Protein AF-L8TRU2-F1 (afdb_monomer_lite)

Foldseek 3Di:
DVVVVVVVVVVVVVVVVQVVQLVQLLVLLLLLLVLLLCLQQVVVPVSSVVSLVVSLVSLVVSDPLSNLLSVLLVQLSVLQSVQQLQQDLPPVSVVSNVVSLCCNLVVSQCCVVPPVVVNLQDQPDCVVDDDDPVNVVVVVVVVVCCVVVVCVLCVVVVLCVSHDPDDDPVVVVSVVVVVVVVVVSLLSNLPRRQLSSSVVSYPNVSSLVSSLSSSVSNVSNNSSDDPPSVVRPPDDDPDPPDDDDDDDDPDDPDPPVVCCPSNVPD

pLDDT: mean 73.02, std 19.1, range [25.23, 94.12]

Structure (mmCIF, N/CA/C/O backbone):
data_AF-L8TRU2-F1
#
_entry.id   AF-L8TRU2-F1
#
loop_
_atom_site.group_PDB
_atom_site.id
_atom_site.type_symbol
_atom_site.label_atom_id
_atom_site.label_alt_id
_atom_site.label_comp_id
_atom_site.label_asym_id
_atom_site.label_entity_id
_atom_site.label_seq_id
_atom_site.pdbx_PDB_ins_code
_atom_site.Cartn_x
_atom_site.Cartn_y
_atom_site.Cartn_z
_atom_site.occupancy
_atom_site.B_iso_or_equiv
_atom_site.auth_seq_id
_atom_site.auth_comp_id
_atom_site.auth_asym_id
_atom_site.auth_atom_id
_atom_site.pdbx_PDB_model_num
ATOM 1 N N . MET A 1 1 ? -13.621 -8.683 50.297 1.00 55.41 1 MET A N 1
ATOM 2 C CA . MET A 1 1 ? -14.121 -9.733 49.375 1.00 55.41 1 MET A CA 1
ATOM 3 C C . MET A 1 1 ? -15.003 -9.195 48.239 1.00 55.41 1 MET A C 1
ATOM 5 O O . MET A 1 1 ? -14.705 -9.524 47.103 1.00 55.41 1 MET A O 1
ATOM 9 N N . ARG A 1 2 ? -16.021 -8.338 48.459 1.00 58.06 2 ARG A N 1
ATOM 10 C CA . ARG A 1 2 ? -16.863 -7.808 47.349 1.00 58.06 2 ARG A CA 1
ATOM 11 C C . ARG A 1 2 ? -16.113 -6.971 46.292 1.00 58.06 2 ARG A C 1
ATOM 13 O O . ARG A 1 2 ? -16.397 -7.125 45.113 1.00 58.06 2 ARG A O 1
ATOM 20 N N . GLN A 1 3 ? -15.124 -6.161 46.687 1.00 57.16 3 GLN A N 1
ATOM 21 C CA . GLN A 1 3 ? -14.347 -5.324 45.749 1.00 57.16 3 GLN A CA 1
ATOM 22 C C . GLN A 1 3 ? -13.446 -6.117 44.785 1.00 57.16 3 GLN A C 1
ATOM 24 O O . GLN A 1 3 ? -13.274 -5.706 43.644 1.00 57.16 3 GLN A O 1
ATOM 29 N N . GLN A 1 4 ? -12.896 -7.262 45.206 1.00 55.31 4 GLN A N 1
ATOM 30 C CA . GLN A 1 4 ? -12.065 -8.094 44.323 1.00 55.31 4 GLN A CA 1
ATOM 31 C C . GLN A 1 4 ? -12.907 -8.811 43.256 1.00 55.31 4 GLN A C 1
ATOM 33 O O . GLN A 1 4 ? -12.470 -8.927 42.118 1.00 55.31 4 GLN A O 1
ATOM 38 N N . SER A 1 5 ? -14.144 -9.193 43.596 1.00 69.25 5 SER A N 1
ATOM 39 C CA . SER A 1 5 ? -15.080 -9.835 42.663 1.00 69.25 5 SER A CA 1
ATOM 40 C C . SER A 1 5 ? -15.548 -8.884 41.549 1.00 69.25 5 SER A C 1
ATOM 42 O O . SER A 1 5 ? -15.623 -9.280 40.390 1.00 69.25 5 SER A O 1
ATOM 44 N N . GLN A 1 6 ? -15.778 -7.603 41.866 1.00 68.44 6 GLN A N 1
ATOM 45 C CA . GLN A 1 6 ? -16.156 -6.590 40.868 1.00 68.44 6 GLN A CA 1
ATOM 46 C C . GLN A 1 6 ? -15.007 -6.256 39.908 1.00 68.44 6 GLN A C 1
ATOM 48 O O . GLN A 1 6 ? -15.208 -6.270 38.700 1.00 68.44 6 GLN A O 1
ATOM 53 N N . ALA A 1 7 ? -13.783 -6.070 40.417 1.00 70.31 7 ALA A N 1
ATOM 54 C CA . ALA A 1 7 ? -12.620 -5.816 39.564 1.00 70.31 7 ALA A CA 1
ATOM 55 C C . ALA A 1 7 ? -12.316 -6.992 38.614 1.00 70.31 7 ALA A C 1
ATOM 57 O O . ALA A 1 7 ? -11.926 -6.782 37.468 1.00 70.31 7 ALA A O 1
ATOM 58 N N . GLN A 1 8 ? -12.519 -8.235 39.067 1.00 64.69 8 GLN A N 1
ATOM 59 C CA . GLN A 1 8 ? -12.365 -9.420 38.219 1.00 64.69 8 GLN A CA 1
ATOM 60 C C . GLN A 1 8 ? -13.478 -9.536 37.167 1.00 64.69 8 GLN A C 1
ATOM 62 O O . GLN A 1 8 ? -13.181 -9.891 36.028 1.00 64.69 8 GLN A O 1
ATOM 67 N N . ALA A 1 9 ? -14.723 -9.190 37.508 1.00 70.88 9 ALA A N 1
ATOM 68 C CA . ALA A 1 9 ? -15.836 -9.172 36.559 1.00 70.88 9 ALA A CA 1
ATOM 69 C C . ALA A 1 9 ? -15.669 -8.084 35.482 1.00 70.88 9 ALA A C 1
ATOM 71 O O . ALA A 1 9 ? -15.938 -8.341 34.307 1.00 70.88 9 ALA A O 1
ATOM 72 N N . ASP A 1 10 ? -15.164 -6.903 35.848 1.00 65.62 10 ASP A N 1
ATOM 73 C CA . ASP A 1 10 ? -14.888 -5.812 34.906 1.00 65.62 10 ASP A CA 1
ATOM 74 C C . ASP A 1 10 ? -13.744 -6.169 33.948 1.00 65.62 10 ASP A C 1
ATOM 76 O O . ASP A 1 10 ? -13.846 -5.936 32.741 1.00 65.62 10 ASP A O 1
ATOM 80 N N . LEU A 1 11 ? -12.682 -6.808 34.456 1.00 63.44 11 LEU A N 1
ATOM 81 C CA . LEU A 1 11 ? -11.582 -7.316 33.631 1.00 63.44 11 LEU A CA 1
ATOM 82 C C . LEU A 1 11 ? -12.056 -8.420 32.677 1.00 63.44 11 LEU A C 1
ATOM 84 O O . LEU A 1 11 ? -11.766 -8.346 31.488 1.00 63.44 11 LEU A O 1
ATOM 88 N N . GLN A 1 12 ? -12.846 -9.387 33.154 1.00 60.72 12 GLN A N 1
ATOM 89 C CA . GLN A 1 12 ? -13.405 -10.452 32.312 1.00 60.72 12 GLN A CA 1
ATOM 90 C C . GLN A 1 12 ? -14.366 -9.912 31.244 1.00 60.72 12 GLN A C 1
ATOM 92 O O . GLN A 1 12 ? -14.343 -10.376 30.105 1.00 60.72 12 GLN A O 1
ATOM 97 N N . SER A 1 13 ? -15.167 -8.896 31.572 1.00 57.88 13 SER A N 1
ATOM 98 C CA . SER A 1 13 ? -16.077 -8.243 30.622 1.00 57.88 13 SER A CA 1
ATOM 99 C C . SER A 1 13 ? -15.315 -7.434 29.565 1.00 57.88 13 SER A C 1
ATOM 101 O O . SER A 1 13 ? -15.648 -7.480 28.377 1.00 57.88 13 SER A O 1
ATOM 103 N N . ALA A 1 14 ? -14.248 -6.736 29.968 1.00 57.00 14 ALA A N 1
ATOM 104 C CA . ALA A 1 14 ? -13.358 -6.021 29.055 1.00 57.00 14 ALA A CA 1
ATOM 105 C C . ALA A 1 14 ? -12.572 -6.979 28.140 1.00 57.00 14 ALA A C 1
ATOM 107 O O . ALA A 1 14 ? -12.353 -6.682 26.962 1.00 57.00 14 ALA A O 1
ATOM 108 N N . GLU A 1 15 ? -12.179 -8.141 28.663 1.00 54.56 15 GLU A N 1
ATOM 109 C CA . GLU A 1 15 ? -11.420 -9.156 27.936 1.00 54.56 15 GLU A CA 1
ATOM 110 C C . GLU A 1 15 ? -12.304 -9.971 26.984 1.00 54.56 15 GLU A C 1
ATOM 112 O O . GLU A 1 15 ? -11.853 -10.278 25.887 1.00 54.56 15 GLU A O 1
ATOM 117 N N . ALA A 1 16 ? -13.579 -10.216 27.314 1.00 54.75 16 ALA A N 1
ATOM 118 C CA . ALA A 1 16 ? -14.553 -10.864 26.426 1.00 54.75 16 ALA A CA 1
ATOM 119 C C . ALA A 1 16 ? -15.009 -9.965 25.257 1.00 54.75 16 ALA A C 1
ATOM 121 O O . ALA A 1 16 ? -15.256 -10.453 24.152 1.00 54.75 16 ALA A O 1
ATOM 122 N N . GLY A 1 17 ? -15.071 -8.642 25.456 1.00 56.31 17 GLY A N 1
ATOM 123 C CA . GLY A 1 17 ? -15.418 -7.687 24.394 1.00 56.31 17 GLY A CA 1
ATOM 124 C C . GLY A 1 17 ? -14.307 -7.465 23.356 1.00 56.31 17 GLY A C 1
ATOM 125 O O . GLY A 1 17 ? -14.581 -7.105 22.209 1.00 56.31 17 GLY A O 1
ATOM 126 N N . LYS A 1 18 ? -13.044 -7.700 23.732 1.00 54.53 18 LYS A N 1
ATOM 127 C CA . LYS A 1 18 ? -11.864 -7.491 22.881 1.00 54.53 18 LYS A CA 1
ATOM 128 C C . LYS A 1 18 ? -11.766 -8.460 21.682 1.00 54.53 18 LYS A C 1
ATOM 130 O O . LYS A 1 18 ? -11.605 -7.956 20.572 1.00 54.53 18 LYS A O 1
ATOM 135 N N . PRO A 1 19 ? -11.905 -9.797 21.823 1.00 57.50 19 PRO A N 1
ATOM 136 C CA . PRO A 1 19 ? -11.819 -10.730 20.700 1.00 57.50 19 PRO A CA 1
ATOM 137 C C . PRO A 1 19 ? -12.976 -10.555 19.715 1.00 57.50 19 PRO A C 1
ATOM 139 O O . PRO A 1 19 ? -12.733 -10.534 18.513 1.00 57.50 19 PRO A O 1
ATOM 142 N N . ALA A 1 20 ? -14.205 -10.333 20.196 1.00 60.41 20 ALA A N 1
ATOM 143 C CA . ALA A 1 20 ? -15.365 -10.119 19.328 1.00 60.41 20 ALA A CA 1
ATOM 144 C C . ALA A 1 20 ? -15.184 -8.886 18.425 1.00 60.41 20 ALA A C 1
ATOM 146 O O . ALA A 1 20 ? -15.466 -8.934 17.226 1.00 60.41 20 ALA A O 1
ATOM 147 N N . ARG A 1 21 ? -14.645 -7.792 18.978 1.00 61.94 21 ARG A N 1
ATOM 148 C CA . ARG A 1 21 ? -14.390 -6.555 18.230 1.00 61.94 21 ARG A CA 1
ATOM 149 C C . ARG A 1 21 ? -13.272 -6.711 17.196 1.00 61.94 21 ARG A C 1
ATOM 151 O O . ARG A 1 21 ? -13.401 -6.179 16.097 1.00 61.94 21 ARG A O 1
ATOM 158 N N . THR A 1 22 ? -12.225 -7.472 17.518 1.00 66.31 22 THR A N 1
ATOM 159 C CA . THR A 1 22 ? -11.154 -7.828 16.576 1.00 66.31 22 THR A CA 1
ATOM 160 C C . THR A 1 22 ? -11.691 -8.677 15.423 1.00 66.31 22 THR A C 1
ATOM 162 O O . THR A 1 22 ? -11.412 -8.376 14.267 1.00 66.31 22 THR A O 1
ATOM 165 N N . THR A 1 23 ? -12.524 -9.687 15.701 1.00 73.56 23 THR A N 1
ATOM 166 C CA . THR A 1 23 ? -13.138 -10.538 14.665 1.00 73.56 23 THR A CA 1
ATOM 167 C C . THR A 1 23 ? -14.036 -9.738 13.718 1.00 73.56 23 THR A C 1
ATOM 169 O O . THR A 1 23 ? -14.000 -9.954 12.509 1.00 73.56 23 THR A O 1
ATOM 172 N N . LEU A 1 24 ? -14.792 -8.768 14.239 1.00 81.50 24 LEU A N 1
ATOM 173 C CA . LEU A 1 24 ? -15.631 -7.873 13.434 1.00 81.50 24 LEU A CA 1
ATOM 174 C C . LEU A 1 24 ? -14.815 -6.898 12.572 1.00 81.50 24 LEU A C 1
ATOM 176 O O . LEU A 1 24 ? -15.231 -6.587 11.459 1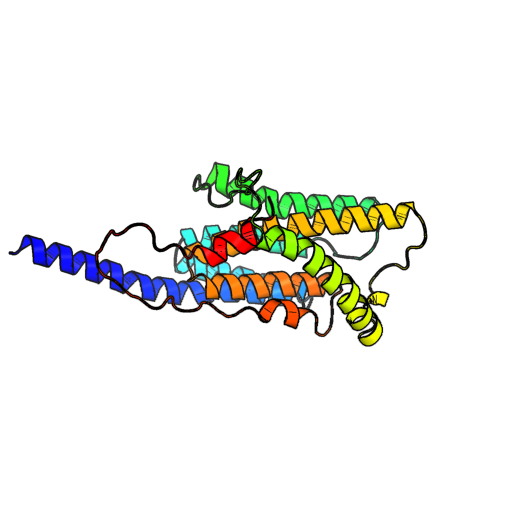.00 81.50 24 LEU A O 1
ATOM 180 N N . ALA A 1 25 ? -13.652 -6.441 13.045 1.00 83.75 25 ALA A N 1
ATOM 181 C CA . ALA A 1 25 ? -12.793 -5.517 12.302 1.00 83.75 25 ALA A CA 1
ATOM 182 C C . ALA A 1 25 ? -12.067 -6.167 11.108 1.00 83.75 25 ALA A C 1
ATOM 184 O O . ALA A 1 25 ? -11.688 -5.461 10.173 1.00 83.75 25 ALA A O 1
ATOM 185 N N . VAL A 1 26 ? -11.917 -7.500 11.098 1.00 88.50 26 VAL A N 1
ATOM 186 C CA . VAL A 1 26 ? -11.318 -8.246 9.973 1.00 88.50 26 VAL A CA 1
ATOM 187 C C . VAL A 1 26 ? -12.118 -8.054 8.696 1.00 88.50 26 VAL A C 1
ATOM 189 O O . VAL A 1 26 ? -11.525 -7.905 7.635 1.00 88.50 26 VAL A O 1
ATOM 192 N N . VAL A 1 27 ? -13.449 -8.037 8.787 1.00 91.62 27 VAL A N 1
ATOM 193 C CA . VAL A 1 27 ? -14.328 -7.962 7.614 1.00 91.62 27 VAL A CA 1
ATOM 194 C C . VAL A 1 27 ? -14.084 -6.685 6.799 1.00 91.62 27 VAL A C 1
ATOM 196 O O . VAL A 1 27 ? -13.692 -6.807 5.640 1.00 91.62 27 VAL A O 1
ATOM 199 N N . PRO A 1 28 ? -14.236 -5.462 7.347 1.00 91.38 28 PRO A N 1
ATOM 200 C CA . PRO A 1 28 ? -13.977 -4.247 6.578 1.00 91.38 28 PRO A CA 1
ATOM 201 C C . PRO A 1 28 ? -12.505 -4.119 6.164 1.00 91.38 28 PRO A C 1
ATOM 203 O O . PRO A 1 28 ? -12.236 -3.663 5.059 1.00 91.38 28 PRO A O 1
ATOM 206 N N . ALA A 1 29 ? -11.549 -4.573 6.981 1.00 90.94 29 ALA A N 1
ATOM 207 C CA . ALA A 1 29 ? -10.136 -4.555 6.605 1.00 90.94 29 ALA A CA 1
ATOM 208 C C . ALA A 1 29 ? -9.835 -5.472 5.403 1.00 90.94 29 ALA A C 1
ATOM 210 O O . ALA A 1 29 ? -9.142 -5.069 4.471 1.00 90.94 29 ALA A O 1
ATOM 211 N N . ALA A 1 30 ? -10.403 -6.679 5.384 1.00 92.31 30 ALA A N 1
ATOM 212 C CA . ALA A 1 30 ? -10.285 -7.606 4.266 1.00 92.31 30 ALA A CA 1
ATOM 213 C C . ALA A 1 30 ? -10.969 -7.068 3.005 1.00 92.31 30 ALA A C 1
ATOM 215 O O . ALA A 1 30 ? -10.436 -7.238 1.912 1.00 92.31 30 ALA A O 1
ATOM 216 N N . LEU A 1 31 ? -12.105 -6.373 3.145 1.00 92.69 31 LEU A N 1
ATOM 217 C CA . LEU A 1 31 ? -12.777 -5.712 2.024 1.00 92.69 31 LEU A CA 1
ATOM 218 C C . LEU A 1 31 ? -11.940 -4.565 1.439 1.00 92.69 31 LEU A C 1
ATOM 220 O O . LEU A 1 31 ? -11.911 -4.418 0.221 1.00 92.69 31 LEU A O 1
ATOM 224 N N . VAL A 1 32 ? -11.210 -3.797 2.261 1.00 92.81 32 VAL A N 1
ATOM 225 C CA . VAL A 1 32 ? -10.239 -2.800 1.765 1.00 92.81 32 VAL A CA 1
ATOM 226 C C . VAL A 1 32 ? -9.110 -3.480 0.985 1.00 92.81 32 VAL A C 1
ATOM 228 O O . VAL A 1 32 ? -8.783 -3.038 -0.115 1.00 92.81 32 VAL A O 1
ATOM 231 N N . SER A 1 33 ? -8.546 -4.581 1.493 1.00 91.31 33 SER A N 1
ATOM 232 C CA . SER A 1 33 ? -7.515 -5.335 0.763 1.00 91.31 33 SER A CA 1
ATOM 233 C C . SER A 1 33 ? -8.031 -5.938 -0.544 1.00 91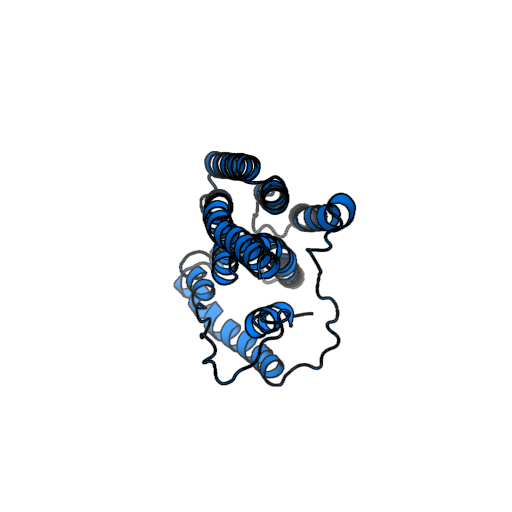.31 33 SER A C 1
ATOM 235 O O . SER A 1 33 ? -7.355 -5.853 -1.566 1.00 91.31 33 SER A O 1
ATOM 237 N N . ALA A 1 34 ? -9.240 -6.502 -0.538 1.00 91.19 34 ALA A N 1
ATOM 238 C CA . ALA A 1 34 ? -9.892 -7.029 -1.734 1.00 91.19 34 ALA A CA 1
ATOM 239 C C . ALA A 1 34 ? -10.230 -5.918 -2.741 1.00 91.19 34 ALA A C 1
ATOM 241 O O . ALA A 1 34 ? -10.093 -6.117 -3.944 1.00 91.19 34 ALA A O 1
ATOM 242 N N . SER A 1 35 ? -10.618 -4.733 -2.264 1.00 91.88 35 SER A N 1
ATOM 243 C CA . SER A 1 35 ? -10.809 -3.551 -3.106 1.00 91.88 35 SER A CA 1
ATOM 244 C C . SER A 1 35 ? -9.502 -3.138 -3.779 1.00 91.88 35 SER A C 1
ATOM 246 O O . SER A 1 35 ? -9.493 -2.952 -4.991 1.00 91.88 35 SER A O 1
ATOM 248 N N . GLY A 1 36 ? -8.390 -3.084 -3.037 1.00 87.62 36 GLY A N 1
ATOM 249 C CA . GLY A 1 36 ? -7.071 -2.820 -3.617 1.00 87.62 36 GLY A CA 1
ATOM 250 C C . GLY A 1 36 ? -6.686 -3.847 -4.686 1.00 87.62 36 GLY A C 1
ATOM 251 O O . GLY A 1 36 ? -6.196 -3.471 -5.745 1.00 87.62 36 GLY A O 1
ATOM 252 N N . PHE A 1 37 ? -6.993 -5.128 -4.467 1.00 89.19 37 PHE A N 1
ATOM 253 C CA . PHE A 1 37 ? -6.811 -6.162 -5.489 1.00 89.19 37 PHE A CA 1
ATOM 254 C C . PHE A 1 37 ? -7.655 -5.902 -6.746 1.00 89.19 37 PHE A C 1
ATOM 256 O O . PHE A 1 37 ? -7.144 -5.995 -7.857 1.00 89.19 37 PHE A O 1
ATOM 263 N N . LEU A 1 38 ? -8.928 -5.528 -6.608 1.00 89.44 38 LEU A N 1
ATOM 264 C CA . LEU A 1 38 ? -9.768 -5.201 -7.766 1.00 89.44 38 LEU A CA 1
ATOM 265 C C . LEU A 1 38 ? -9.292 -3.944 -8.506 1.00 89.44 38 LEU A C 1
ATOM 267 O O . LEU A 1 38 ? -9.348 -3.909 -9.731 1.00 89.44 38 LEU A O 1
ATOM 271 N N . LEU A 1 39 ? -8.814 -2.937 -7.771 1.00 86.62 39 LEU A N 1
ATOM 272 C CA . LEU A 1 39 ? -8.323 -1.683 -8.340 1.00 86.62 39 LEU A CA 1
ATOM 273 C C . LEU A 1 39 ? -7.010 -1.862 -9.114 1.00 86.62 39 LEU A C 1
ATOM 275 O O . LEU A 1 39 ? -6.903 -1.290 -10.190 1.00 86.62 39 LEU A O 1
ATOM 279 N N . PHE A 1 40 ? -6.054 -2.641 -8.589 1.00 85.56 40 PHE A N 1
ATOM 280 C CA . PHE A 1 40 ? -4.686 -2.733 -9.132 1.00 85.56 40 PHE A CA 1
ATOM 281 C C . PHE A 1 40 ? -4.352 -4.059 -9.835 1.00 85.56 40 PHE A C 1
ATOM 283 O O . PHE A 1 40 ? -3.474 -4.119 -10.678 1.00 85.56 40 PHE A O 1
ATOM 290 N N . ALA A 1 41 ? -4.997 -5.175 -9.485 1.00 83.94 41 ALA A N 1
ATOM 291 C CA . ALA A 1 41 ? -4.712 -6.452 -10.153 1.00 83.94 41 ALA A CA 1
ATOM 292 C C . ALA A 1 41 ? -5.658 -6.724 -11.330 1.00 83.94 41 ALA A C 1
ATOM 294 O O . ALA A 1 41 ? -5.327 -7.474 -12.250 1.00 83.94 41 ALA A O 1
ATOM 295 N N . ARG A 1 42 ? -6.872 -6.168 -11.264 1.00 85.44 42 ARG A N 1
ATOM 296 C CA . ARG A 1 42 ? -7.951 -6.392 -12.235 1.00 85.44 42 ARG A CA 1
ATOM 297 C C . ARG A 1 42 ? -8.335 -5.143 -13.022 1.00 85.44 42 ARG A C 1
ATOM 299 O O . ARG A 1 42 ? -9.116 -5.278 -13.955 1.00 85.44 42 ARG A O 1
ATOM 306 N N . GLU A 1 43 ? -7.844 -3.968 -12.622 1.00 81.50 43 GLU A N 1
ATOM 307 C CA . GLU A 1 43 ? -8.204 -2.655 -13.184 1.00 81.50 43 GLU A CA 1
ATOM 308 C C . GLU A 1 43 ? -9.729 -2.377 -13.212 1.00 81.50 43 GLU A C 1
ATOM 310 O O . GLU A 1 43 ? -10.221 -1.462 -13.878 1.00 81.50 43 GLU A O 1
ATOM 315 N N . ASP A 1 44 ? -10.509 -3.129 -12.426 1.00 85.12 44 ASP A N 1
ATOM 316 C CA . ASP A 1 44 ? -11.970 -3.075 -12.375 1.00 85.12 44 ASP A CA 1
ATOM 317 C C . ASP A 1 44 ? -12.410 -1.915 -11.459 1.00 85.12 44 ASP A C 1
ATOM 319 O O . ASP A 1 44 ? -12.918 -2.113 -10.351 1.00 85.12 44 ASP A O 1
ATOM 323 N N . ARG A 1 45 ? -12.216 -0.668 -11.918 1.00 86.69 45 ARG A N 1
ATOM 324 C CA . ARG A 1 45 ? -12.417 0.562 -11.116 1.00 86.69 45 ARG A CA 1
ATOM 325 C C . ARG A 1 45 ? -13.785 0.634 -10.435 1.00 86.69 45 ARG A C 1
ATOM 327 O O . ARG A 1 45 ? -13.873 0.987 -9.262 1.00 86.69 45 ARG A O 1
ATOM 334 N N . ILE A 1 46 ? -14.854 0.275 -11.147 1.00 88.88 46 ILE A N 1
ATOM 335 C CA . ILE A 1 46 ? -16.228 0.334 -10.619 1.00 88.88 46 ILE A CA 1
ATOM 336 C C . ILE A 1 46 ? -16.389 -0.619 -9.428 1.00 88.88 46 ILE A C 1
ATOM 338 O O . ILE A 1 46 ? -16.873 -0.221 -8.367 1.00 88.88 46 ILE A O 1
ATOM 342 N N . PHE A 1 47 ? -15.960 -1.873 -9.572 1.00 90.50 47 PHE A N 1
ATOM 343 C CA . PHE A 1 47 ? -16.062 -2.860 -8.496 1.00 90.50 47 PHE A CA 1
ATOM 344 C C . PHE A 1 47 ? -15.086 -2.559 -7.357 1.00 90.50 47 PHE A C 1
ATOM 346 O O . PHE A 1 47 ? -15.442 -2.689 -6.188 1.00 90.50 47 PHE A O 1
ATOM 353 N N . GLY A 1 48 ? -13.889 -2.071 -7.680 1.00 89.69 48 GLY A N 1
ATOM 354 C CA . GLY A 1 48 ? -12.901 -1.646 -6.698 1.00 89.69 48 GLY A CA 1
ATOM 355 C C . GLY A 1 48 ? -13.422 -0.532 -5.789 1.00 89.69 48 GLY A C 1
ATOM 356 O O . GLY A 1 48 ? -13.406 -0.682 -4.565 1.00 89.69 48 GLY A O 1
ATOM 357 N N . PHE A 1 49 ? -13.958 0.551 -6.361 1.00 91.62 49 PHE A N 1
ATOM 358 C CA . PHE A 1 49 ? -14.490 1.671 -5.580 1.00 91.62 49 PHE A CA 1
ATOM 359 C C . PHE A 1 49 ? -15.790 1.338 -4.848 1.00 91.62 49 PHE A C 1
ATOM 361 O O . PHE A 1 49 ? -15.976 1.790 -3.717 1.00 91.62 49 PHE A O 1
ATOM 368 N N . THR A 1 50 ? -16.681 0.534 -5.438 1.00 92.69 50 THR A N 1
ATOM 369 C CA . THR A 1 50 ? -17.910 0.114 -4.739 1.00 92.69 50 THR A CA 1
ATOM 370 C C . THR A 1 50 ? -17.585 -0.757 -3.528 1.00 92.69 50 THR A C 1
ATOM 372 O O . THR A 1 50 ? -18.153 -0.542 -2.455 1.00 92.69 50 THR A O 1
ATOM 375 N N . LEU A 1 51 ? -16.613 -1.667 -3.651 1.00 93.25 51 LEU A N 1
ATOM 376 C CA . LEU A 1 51 ? -16.148 -2.486 -2.535 1.00 93.25 51 LEU A CA 1
ATOM 377 C C . LEU A 1 51 ? -15.441 -1.647 -1.461 1.00 93.25 51 LEU A C 1
ATOM 379 O O . LEU A 1 51 ? -15.668 -1.866 -0.271 1.00 93.25 51 LEU A O 1
ATOM 383 N N . LEU A 1 52 ? -14.650 -0.645 -1.867 1.00 92.88 52 LEU A N 1
ATOM 384 C CA . LEU A 1 52 ? -14.012 0.302 -0.946 1.00 92.88 52 LEU A CA 1
ATOM 385 C C . LEU A 1 52 ? -15.055 1.084 -0.142 1.00 92.88 52 LEU A C 1
ATOM 387 O O . LEU A 1 52 ? -14.966 1.169 1.082 1.00 92.88 52 LEU A O 1
ATOM 391 N N . ALA A 1 53 ? -16.077 1.614 -0.819 1.00 93.94 53 ALA A N 1
ATOM 392 C CA . ALA A 1 53 ? -17.167 2.340 -0.179 1.00 93.94 53 ALA A CA 1
ATOM 393 C C . ALA A 1 53 ? -17.941 1.443 0.798 1.00 93.94 53 ALA A C 1
ATOM 395 O O . ALA A 1 53 ? -18.192 1.849 1.933 1.00 93.94 53 ALA A O 1
ATOM 396 N N . ALA A 1 54 ? -18.255 0.204 0.403 1.00 94.00 54 ALA A N 1
ATOM 397 C CA . ALA A 1 54 ? -18.905 -0.770 1.277 1.00 94.00 54 ALA A CA 1
ATOM 398 C C . ALA A 1 54 ? -18.060 -1.079 2.526 1.00 94.00 54 ALA A C 1
ATOM 400 O O . ALA A 1 54 ? -18.593 -1.120 3.637 1.00 94.00 54 ALA A O 1
ATOM 401 N N . ALA A 1 55 ? -16.740 -1.228 2.368 1.00 93.50 55 ALA A N 1
ATOM 402 C CA . ALA A 1 55 ? -15.819 -1.448 3.479 1.00 93.50 55 ALA A CA 1
ATOM 403 C C . ALA A 1 55 ? -15.837 -0.283 4.482 1.00 93.50 55 ALA A C 1
ATOM 405 O O . ALA A 1 55 ? -15.904 -0.512 5.691 1.00 93.50 55 ALA A O 1
ATOM 406 N N . LEU A 1 56 ? -15.835 0.962 3.992 1.00 94.12 56 LEU A N 1
ATOM 407 C CA . LEU A 1 56 ? -15.912 2.155 4.838 1.00 94.12 56 LEU A CA 1
ATOM 408 C C . LEU A 1 56 ? -17.271 2.277 5.534 1.00 94.12 56 LEU A C 1
ATOM 410 O O . LEU A 1 56 ? -17.315 2.564 6.728 1.00 94.12 56 LEU A O 1
ATOM 414 N N . VAL A 1 57 ? -18.381 2.000 4.845 1.00 94.06 57 VAL A N 1
ATOM 415 C CA . VAL A 1 57 ? -19.716 2.000 5.469 1.00 94.06 57 VAL A CA 1
ATOM 416 C C . VAL A 1 57 ? -19.774 0.986 6.614 1.00 94.06 57 VAL A C 1
ATOM 418 O O . VAL A 1 57 ? -20.162 1.341 7.728 1.00 94.06 57 VAL A O 1
ATOM 421 N N . LEU A 1 58 ? -19.311 -0.246 6.384 1.00 92.00 58 LEU A N 1
ATOM 422 C CA . LEU A 1 58 ? -19.243 -1.278 7.422 1.00 92.00 58 LEU A CA 1
ATOM 423 C C . LEU A 1 58 ? -18.332 -0.866 8.582 1.00 92.00 58 LEU A C 1
ATOM 425 O O . LEU A 1 58 ? -18.701 -1.022 9.747 1.00 92.00 58 LEU A O 1
ATOM 429 N N . ALA A 1 59 ? -17.172 -0.280 8.285 1.00 91.12 59 ALA A N 1
ATOM 430 C CA . ALA A 1 59 ? -16.272 0.246 9.303 1.00 91.12 59 ALA A CA 1
ATOM 431 C C . ALA A 1 59 ? -16.946 1.328 10.159 1.00 91.12 59 ALA A C 1
ATOM 433 O O . ALA A 1 59 ? -16.811 1.304 11.381 1.00 91.12 59 ALA A O 1
ATOM 434 N N . GLY A 1 60 ? -17.711 2.230 9.536 1.00 90.12 60 GLY A N 1
ATOM 435 C CA . GLY A 1 60 ? -18.465 3.290 10.205 1.00 90.12 60 GLY A CA 1
ATOM 436 C C . GLY A 1 60 ? -19.569 2.772 11.125 1.00 90.12 60 GLY A C 1
ATOM 437 O O . GLY A 1 60 ? -19.769 3.341 12.198 1.00 90.12 60 GLY A O 1
ATOM 438 N N . ILE A 1 61 ? -20.227 1.672 10.746 1.00 91.06 61 ILE A N 1
ATOM 439 C CA . ILE A 1 61 ? -21.229 0.990 11.580 1.00 91.06 61 ILE A CA 1
ATOM 440 C C . ILE A 1 61 ? -20.565 0.335 12.802 1.00 91.06 61 ILE A C 1
ATOM 442 O O . ILE A 1 61 ? -21.116 0.380 13.900 1.00 91.06 61 ILE A O 1
ATOM 446 N N . ILE A 1 62 ? -19.367 -0.240 12.640 1.00 89.06 62 ILE A N 1
ATOM 447 C CA . ILE A 1 62 ? -18.648 -0.933 13.722 1.00 89.06 62 ILE A CA 1
ATOM 448 C C . ILE A 1 62 ? -17.996 0.059 14.694 1.00 89.06 62 ILE A C 1
ATOM 450 O O . ILE A 1 62 ? -18.170 -0.045 15.912 1.00 89.06 62 ILE A O 1
ATOM 454 N N . SER A 1 63 ? -17.185 0.998 14.191 1.00 87.69 63 SER A N 1
ATOM 455 C CA . SER A 1 63 ? -16.569 2.040 15.015 1.00 87.69 63 SER A CA 1
ATOM 456 C C . SER A 1 63 ? -16.024 3.219 14.202 1.00 87.69 63 SER A C 1
ATOM 458 O O . SER A 1 63 ? -15.369 3.055 13.174 1.00 87.69 63 SER A O 1
ATOM 460 N N . ARG A 1 64 ? -16.166 4.436 14.744 1.00 87.12 64 ARG A N 1
ATOM 461 C CA . ARG A 1 64 ? -15.576 5.648 14.142 1.00 87.12 64 ARG A CA 1
ATOM 462 C C . ARG A 1 64 ? -14.057 5.569 13.989 1.00 87.12 64 ARG A C 1
ATOM 464 O O . ARG A 1 64 ? -13.522 6.120 13.037 1.00 87.12 64 ARG A O 1
ATOM 471 N N . ARG A 1 65 ? -13.359 4.897 14.910 1.00 86.75 65 ARG A N 1
ATOM 472 C CA . ARG A 1 65 ? -11.894 4.793 14.853 1.00 86.75 65 ARG A CA 1
ATOM 473 C C . ARG A 1 65 ? -11.431 3.888 13.712 1.00 86.75 65 ARG A C 1
ATOM 475 O O . ARG A 1 65 ? -10.528 4.273 12.984 1.00 86.75 65 ARG A O 1
ATOM 482 N N . LEU A 1 66 ? -12.095 2.745 13.517 1.00 86.38 66 LEU A N 1
ATOM 483 C CA . LEU A 1 66 ? -11.840 1.857 12.380 1.00 86.38 66 LEU A CA 1
ATOM 484 C C . LEU A 1 66 ? -12.137 2.554 11.050 1.00 86.38 66 LEU A C 1
ATOM 486 O O . LEU A 1 66 ? -11.345 2.440 10.123 1.00 86.38 66 LEU A O 1
ATOM 490 N N . LEU A 1 67 ? -13.235 3.315 10.974 1.00 89.81 67 LEU A N 1
ATOM 491 C CA . LEU A 1 67 ? -13.555 4.119 9.795 1.00 89.81 67 LEU A CA 1
ATOM 492 C C . LEU A 1 67 ? -12.437 5.108 9.460 1.00 89.81 67 LEU A C 1
ATOM 494 O O . LEU A 1 67 ? -12.031 5.169 8.309 1.00 89.81 67 LEU A O 1
ATOM 498 N N . ILE A 1 68 ? -11.947 5.873 10.441 1.00 88.75 68 ILE A N 1
ATOM 499 C CA . ILE A 1 68 ? -10.875 6.853 10.213 1.00 88.75 68 ILE A CA 1
ATOM 500 C C . ILE A 1 68 ? -9.611 6.145 9.722 1.00 88.75 68 ILE A C 1
ATOM 502 O O . ILE A 1 68 ? -9.067 6.532 8.694 1.00 88.75 68 ILE A O 1
ATOM 506 N N . ASP A 1 69 ? -9.174 5.088 10.409 1.00 89.38 69 ASP A N 1
ATOM 507 C CA . ASP A 1 69 ? -7.943 4.380 10.052 1.00 89.38 69 ASP A CA 1
ATOM 508 C C . ASP A 1 69 ? -8.044 3.732 8.652 1.00 89.38 69 ASP A C 1
ATOM 510 O O . ASP A 1 69 ? -7.126 3.867 7.844 1.00 89.38 69 ASP A O 1
ATOM 514 N N . LEU A 1 70 ? -9.176 3.105 8.307 1.00 90.81 70 LEU A N 1
ATOM 515 C CA . LEU A 1 70 ? -9.389 2.536 6.969 1.00 90.81 70 LEU A CA 1
ATOM 516 C C . LEU A 1 70 ? -9.598 3.605 5.889 1.00 90.81 70 LEU A C 1
ATOM 518 O O . LEU A 1 70 ? -9.177 3.400 4.753 1.00 90.81 70 LEU A O 1
ATOM 522 N N . ALA A 1 71 ? -10.191 4.754 6.222 1.00 91.25 71 ALA A N 1
ATOM 523 C CA . ALA A 1 71 ? -10.335 5.870 5.292 1.00 91.25 71 ALA A CA 1
ATOM 524 C C . ALA A 1 71 ? -8.973 6.462 4.904 1.00 91.25 71 ALA A C 1
ATOM 526 O O . ALA A 1 71 ? -8.784 6.824 3.747 1.00 91.25 71 ALA A O 1
ATOM 527 N N . LEU A 1 72 ? -8.003 6.510 5.823 1.00 89.94 72 LEU A N 1
ATOM 528 C CA . LEU A 1 72 ? -6.642 6.958 5.502 1.00 89.94 72 LEU A CA 1
ATOM 529 C C . LEU A 1 72 ? -5.965 6.032 4.486 1.00 89.94 72 LEU A C 1
ATOM 531 O O . LEU A 1 72 ? -5.342 6.514 3.542 1.00 89.94 72 LEU A O 1
ATOM 535 N N . ILE A 1 73 ? -6.140 4.715 4.634 1.00 91.12 73 ILE A N 1
ATOM 536 C CA . ILE A 1 73 ? -5.665 3.738 3.644 1.00 91.12 73 ILE A CA 1
ATOM 537 C C . ILE A 1 73 ? -6.405 3.947 2.316 1.00 91.12 73 ILE A C 1
ATOM 539 O O . ILE A 1 73 ? -5.770 4.070 1.271 1.00 91.12 73 ILE A O 1
ATOM 543 N N . ALA A 1 74 ? -7.736 4.055 2.356 1.00 92.19 74 ALA A N 1
ATOM 544 C CA . ALA A 1 74 ? -8.584 4.242 1.180 1.00 92.19 74 ALA A CA 1
ATOM 545 C C . ALA A 1 74 ? -8.229 5.502 0.375 1.00 92.19 74 ALA A C 1
ATOM 547 O O . ALA A 1 74 ? -8.256 5.460 -0.853 1.00 92.19 74 ALA A O 1
ATOM 548 N N . VAL A 1 75 ? -7.859 6.601 1.040 1.00 91.12 75 VAL A N 1
ATOM 549 C CA . VAL A 1 75 ? -7.379 7.826 0.382 1.00 91.12 75 VAL A CA 1
ATOM 550 C C . VAL A 1 75 ? -6.105 7.554 -0.412 1.00 91.12 75 VAL A C 1
ATOM 552 O O . VAL A 1 75 ? -6.022 7.967 -1.566 1.00 91.12 75 VAL A O 1
ATOM 555 N N . GLY A 1 76 ? -5.143 6.827 0.160 1.00 88.25 76 GLY A N 1
ATOM 556 C CA . GLY A 1 76 ? -3.921 6.460 -0.554 1.00 88.25 76 GLY A CA 1
ATOM 557 C C . GLY A 1 76 ? -4.181 5.534 -1.744 1.00 88.25 76 GLY A C 1
ATOM 558 O O . GLY A 1 76 ? -3.683 5.798 -2.836 1.00 88.25 76 GLY A O 1
ATOM 559 N N . LEU A 1 77 ? -5.030 4.511 -1.568 1.00 89.38 77 LEU A N 1
ATOM 560 C CA . LEU A 1 77 ? -5.435 3.613 -2.661 1.00 89.38 77 LEU A CA 1
ATOM 561 C C . LEU A 1 77 ? -6.146 4.383 -3.782 1.00 89.38 77 LEU A C 1
ATOM 563 O O . LEU A 1 77 ? -5.850 4.184 -4.955 1.00 89.38 77 LEU A O 1
ATOM 567 N N . THR A 1 78 ? -7.042 5.304 -3.419 1.00 88.12 78 THR A N 1
ATOM 568 C CA . THR A 1 78 ? -7.769 6.143 -4.378 1.00 88.12 78 THR A CA 1
ATOM 569 C C . THR A 1 78 ? -6.811 7.052 -5.139 1.00 88.12 78 THR A C 1
ATOM 571 O O . THR A 1 78 ? -6.844 7.071 -6.365 1.00 88.12 78 THR A O 1
ATOM 574 N N . ALA A 1 79 ? -5.920 7.758 -4.436 1.00 86.75 79 ALA A N 1
ATOM 575 C CA . ALA A 1 79 ? -4.928 8.637 -5.052 1.00 86.75 79 ALA A CA 1
ATOM 576 C C . ALA A 1 79 ? -4.048 7.886 -6.064 1.00 86.75 79 ALA A C 1
ATOM 578 O O . ALA A 1 79 ? -3.821 8.395 -7.158 1.00 86.75 79 ALA A O 1
ATOM 579 N N . MET A 1 80 ? -3.622 6.664 -5.727 1.00 83.88 80 MET A N 1
ATOM 580 C CA . MET A 1 80 ? -2.853 5.806 -6.631 1.00 83.88 80 MET A CA 1
ATOM 581 C C . MET A 1 80 ? -3.673 5.302 -7.817 1.00 83.88 80 MET A C 1
ATOM 583 O O . MET A 1 80 ? -3.210 5.370 -8.945 1.00 83.88 80 MET A O 1
ATOM 587 N N . SER A 1 81 ? -4.914 4.865 -7.595 1.00 82.25 81 SER A N 1
ATOM 588 C CA . SER A 1 81 ? -5.778 4.341 -8.667 1.00 82.25 81 SER A CA 1
ATOM 589 C C . SER A 1 81 ? -6.198 5.383 -9.715 1.00 82.25 81 SER A C 1
ATOM 591 O O . SER A 1 81 ? -6.647 5.031 -10.806 1.00 82.25 81 SER A O 1
ATOM 593 N N . LEU A 1 82 ? -6.103 6.674 -9.377 1.00 78.88 82 LEU A N 1
ATOM 594 C CA . LEU A 1 82 ? -6.465 7.776 -10.268 1.00 78.88 82 LEU A CA 1
ATOM 595 C C . LEU A 1 82 ? -5.334 8.166 -11.221 1.00 78.88 82 LEU A C 1
ATOM 597 O O . LEU A 1 82 ? -5.606 8.799 -12.243 1.00 78.88 82 LEU A O 1
ATOM 601 N N . VAL A 1 83 ? -4.091 7.799 -10.909 1.00 73.44 83 VAL A N 1
ATOM 602 C CA . VAL A 1 83 ? -2.955 8.050 -11.792 1.00 73.44 83 VAL A CA 1
ATOM 603 C C . VAL A 1 83 ? -2.692 6.799 -12.620 1.00 73.44 83 VAL A C 1
ATOM 605 O O . VAL A 1 83 ? -2.456 5.743 -12.040 1.00 73.44 83 VAL A O 1
ATOM 608 N N . PRO A 1 84 ? -2.728 6.883 -13.962 1.00 61.75 84 PRO A N 1
ATOM 609 C CA . PRO A 1 84 ? -2.329 5.758 -14.791 1.00 61.75 84 PRO A CA 1
ATOM 610 C C . PRO A 1 84 ? -0.860 5.431 -14.506 1.00 61.75 84 PRO A C 1
ATOM 612 O O . PRO A 1 84 ? 0.024 6.257 -14.740 1.00 61.75 84 PRO A O 1
ATOM 615 N N . ILE A 1 85 ? -0.604 4.230 -13.988 1.00 57.75 85 ILE A N 1
ATOM 616 C CA . ILE A 1 85 ? 0.746 3.710 -13.763 1.00 57.75 85 ILE A CA 1
ATOM 617 C C . ILE A 1 85 ? 1.253 3.159 -15.099 1.00 57.75 85 ILE A C 1
ATOM 619 O O . ILE A 1 85 ? 1.416 1.965 -15.307 1.00 57.75 85 ILE A O 1
ATOM 623 N N . THR A 1 86 ? 1.439 4.044 -16.074 1.00 54.69 86 THR A N 1
ATOM 624 C CA . THR A 1 86 ? 2.093 3.686 -17.334 1.00 54.69 86 THR A CA 1
ATOM 625 C C . THR A 1 86 ? 3.600 3.814 -17.166 1.00 54.69 86 THR A C 1
ATOM 627 O O . THR A 1 86 ? 4.072 4.808 -16.618 1.00 54.69 86 THR A O 1
ATOM 630 N N . THR A 1 87 ? 4.369 2.857 -17.689 1.00 52.28 87 THR A N 1
ATOM 631 C CA . THR A 1 87 ? 5.846 2.803 -17.635 1.00 52.28 87 THR A CA 1
ATOM 632 C C . THR A 1 87 ? 6.549 3.851 -18.515 1.00 52.28 87 THR A C 1
ATOM 634 O O . THR A 1 87 ? 7.728 3.715 -18.849 1.00 52.28 87 THR A O 1
ATOM 637 N N . ASP A 1 88 ? 5.842 4.919 -18.887 1.00 54.09 88 ASP A N 1
ATOM 638 C CA . ASP A 1 88 ? 6.393 6.036 -19.639 1.00 54.09 88 ASP A CA 1
ATOM 639 C C . ASP A 1 88 ? 7.274 6.904 -18.727 1.00 54.09 88 ASP A C 1
ATOM 641 O O . ASP A 1 88 ? 6.819 7.517 -17.761 1.00 54.09 88 ASP A O 1
ATOM 645 N N . ILE A 1 89 ? 8.562 6.961 -19.060 1.00 58.38 89 ILE A N 1
ATOM 646 C CA . ILE A 1 89 ? 9.602 7.718 -18.349 1.00 58.38 89 ILE A CA 1
ATOM 647 C C . ILE A 1 89 ? 9.670 9.193 -18.778 1.00 58.38 89 ILE A C 1
ATOM 649 O O . ILE A 1 89 ? 10.669 9.882 -18.525 1.00 58.38 89 ILE A O 1
ATOM 653 N N . SER A 1 90 ? 8.640 9.695 -19.466 1.00 67.25 90 SER A N 1
ATOM 654 C CA . SER A 1 90 ? 8.527 11.118 -19.761 1.00 67.25 90 SER A CA 1
ATOM 655 C C . SER A 1 90 ? 8.473 11.935 -18.465 1.00 67.25 90 SER A C 1
ATOM 657 O O . SER A 1 90 ? 7.857 11.565 -17.462 1.00 67.25 90 SER A O 1
ATOM 659 N N . THR A 1 91 ? 9.148 13.083 -18.468 1.00 66.94 91 THR A N 1
ATOM 660 C CA . THR A 1 91 ? 9.291 13.943 -17.281 1.00 66.94 91 THR A CA 1
ATOM 661 C C . THR A 1 91 ? 7.941 14.424 -16.742 1.00 66.94 91 THR A C 1
ATOM 663 O O . THR A 1 91 ? 7.783 14.579 -15.532 1.00 66.94 91 THR A O 1
ATOM 666 N N . GLY A 1 92 ? 6.953 14.602 -17.626 1.00 71.00 92 GLY A N 1
ATOM 667 C CA . GLY A 1 92 ? 5.575 14.935 -17.264 1.00 71.00 92 GLY A CA 1
ATOM 668 C C . GLY A 1 92 ? 4.879 13.821 -16.479 1.00 71.00 92 GLY A C 1
ATOM 669 O O . GLY A 1 92 ? 4.330 14.090 -15.411 1.00 71.00 92 GLY A O 1
ATOM 670 N N . HIS A 1 93 ? 4.956 12.571 -16.946 1.00 70.06 93 HIS A N 1
ATOM 671 C CA . HIS A 1 93 ? 4.379 11.429 -16.231 1.00 70.06 93 HIS A CA 1
ATOM 672 C C . HIS A 1 93 ? 5.071 11.184 -14.886 1.00 70.06 93 HIS A C 1
ATOM 674 O O . HIS A 1 93 ? 4.386 10.992 -13.880 1.00 70.06 93 HIS A O 1
ATOM 680 N N . MET A 1 94 ? 6.403 11.306 -14.821 1.00 69.62 94 MET A N 1
ATOM 681 C CA . MET A 1 94 ? 7.141 11.196 -13.554 1.00 69.62 94 MET A CA 1
ATOM 682 C C . MET A 1 94 ? 6.713 12.256 -12.529 1.00 69.62 94 MET A C 1
ATOM 684 O O . MET A 1 94 ? 6.598 11.950 -11.342 1.00 69.62 94 MET A O 1
ATOM 688 N N . ALA A 1 95 ? 6.445 13.491 -12.963 1.00 76.62 95 ALA A N 1
ATOM 689 C CA . ALA A 1 95 ? 5.979 14.548 -12.068 1.00 76.62 95 ALA A CA 1
ATOM 690 C C . ALA A 1 95 ? 4.558 14.279 -11.542 1.00 76.62 95 ALA A C 1
ATOM 692 O O . ALA A 1 95 ? 4.301 14.462 -10.349 1.00 76.62 95 ALA A O 1
ATOM 693 N N . VAL A 1 96 ? 3.643 13.814 -12.401 1.00 80.06 96 VAL A N 1
ATOM 694 C CA . VAL A 1 96 ? 2.262 13.476 -12.012 1.00 80.06 96 VAL A CA 1
ATOM 695 C C . VAL A 1 96 ? 2.247 12.299 -11.037 1.00 80.06 96 VAL A C 1
ATOM 697 O O . VAL A 1 96 ? 1.649 12.399 -9.964 1.00 80.06 96 VAL A O 1
ATOM 700 N N . MET A 1 97 ? 2.960 11.220 -11.367 1.00 78.94 97 MET A N 1
ATOM 701 C CA . MET A 1 97 ? 3.085 10.037 -10.517 1.00 78.94 97 MET A CA 1
ATOM 702 C C . MET A 1 97 ? 3.737 10.382 -9.176 1.00 78.94 97 MET A C 1
ATOM 704 O O . MET A 1 97 ? 3.170 10.092 -8.124 1.00 78.94 97 MET A O 1
ATOM 708 N N . GLY A 1 98 ? 4.869 11.091 -9.194 1.00 79.00 98 GLY A N 1
ATOM 709 C CA . GLY A 1 98 ? 5.553 11.529 -7.978 1.00 79.00 98 GLY A CA 1
ATOM 710 C C . GLY A 1 98 ? 4.675 12.419 -7.092 1.00 79.00 98 GLY A C 1
ATOM 711 O O . GLY A 1 98 ? 4.665 12.265 -5.871 1.00 79.00 98 GLY A O 1
ATOM 712 N N . THR A 1 99 ? 3.869 13.302 -7.688 1.00 83.00 99 THR A N 1
ATOM 713 C CA . THR A 1 99 ? 2.919 14.145 -6.943 1.00 83.00 99 THR A CA 1
ATOM 714 C C . THR A 1 99 ? 1.834 13.304 -6.277 1.00 83.00 99 THR A C 1
ATOM 716 O O . THR A 1 99 ? 1.561 13.486 -5.090 1.00 83.00 99 THR A O 1
ATOM 719 N N . ALA A 1 100 ? 1.244 12.346 -6.993 1.00 84.50 100 ALA A N 1
ATOM 720 C CA . ALA A 1 100 ? 0.263 11.437 -6.407 1.00 84.50 100 ALA A CA 1
ATOM 721 C C . ALA A 1 100 ? 0.862 10.574 -5.291 1.00 84.50 100 ALA A C 1
ATOM 723 O O . ALA A 1 100 ? 0.211 10.375 -4.270 1.00 84.50 100 ALA A O 1
ATOM 724 N N . MET A 1 101 ? 2.118 10.142 -5.426 1.00 83.62 101 MET A N 1
ATOM 725 C CA . MET A 1 101 ? 2.863 9.429 -4.383 1.00 83.62 101 MET A CA 1
ATOM 726 C C . MET A 1 101 ? 3.039 10.268 -3.122 1.00 83.62 101 MET A C 1
ATOM 728 O O . MET A 1 101 ? 2.725 9.808 -2.018 1.00 83.62 101 MET A O 1
ATOM 732 N N . ILE A 1 102 ? 3.451 11.525 -3.283 1.00 84.50 102 ILE A N 1
ATOM 733 C CA . ILE A 1 102 ? 3.567 12.474 -2.173 1.00 84.50 102 ILE A CA 1
ATOM 734 C C . ILE A 1 102 ? 2.205 12.699 -1.512 1.00 84.50 102 ILE A C 1
ATOM 736 O O . ILE A 1 102 ? 2.130 12.703 -0.288 1.00 84.50 102 ILE A O 1
ATOM 740 N N . LEU A 1 103 ? 1.122 12.845 -2.278 1.00 85.25 103 LEU A N 1
ATOM 741 C CA . LEU A 1 103 ? -0.223 13.032 -1.724 1.00 85.25 103 LEU A CA 1
ATOM 742 C C . LEU A 1 103 ? -0.732 11.778 -1.000 1.00 85.25 103 LEU A C 1
ATOM 744 O O . LEU A 1 103 ? -1.274 11.888 0.101 1.00 85.25 103 LEU A O 1
ATOM 748 N N . ALA A 1 104 ? -0.513 10.594 -1.572 1.00 84.38 104 ALA A N 1
ATOM 749 C CA . ALA A 1 104 ? -0.976 9.319 -1.030 1.00 84.38 104 ALA A CA 1
ATOM 750 C C . ALA A 1 104 ? -0.363 8.986 0.338 1.00 84.38 104 ALA A C 1
ATOM 752 O O . ALA A 1 104 ? -1.021 8.337 1.145 1.00 84.38 104 ALA A O 1
ATOM 753 N N . VAL A 1 105 ? 0.856 9.452 0.627 1.00 83.44 105 VAL A N 1
ATOM 754 C CA . VAL A 1 105 ? 1.510 9.297 1.944 1.00 83.44 105 VAL A CA 1
ATOM 755 C C . VAL A 1 105 ? 1.367 10.556 2.801 1.00 83.44 105 VAL A C 1
ATOM 757 O O . VAL A 1 105 ? 1.129 10.482 4.009 1.00 83.44 105 VAL A O 1
ATOM 760 N N . GLY A 1 106 ? 1.469 11.728 2.179 1.00 82.56 106 GLY A N 1
ATOM 761 C CA . GLY A 1 106 ? 1.410 13.024 2.840 1.00 82.56 106 GLY A CA 1
ATOM 762 C C . GLY A 1 106 ? 0.057 13.298 3.486 1.00 82.56 106 GLY A C 1
ATOM 763 O O . GLY A 1 106 ? 0.026 13.799 4.609 1.00 82.56 106 GLY A O 1
ATOM 764 N N . ILE A 1 107 ? -1.054 12.921 2.839 1.00 84.81 107 ILE A N 1
ATOM 765 C CA . ILE A 1 107 ? -2.39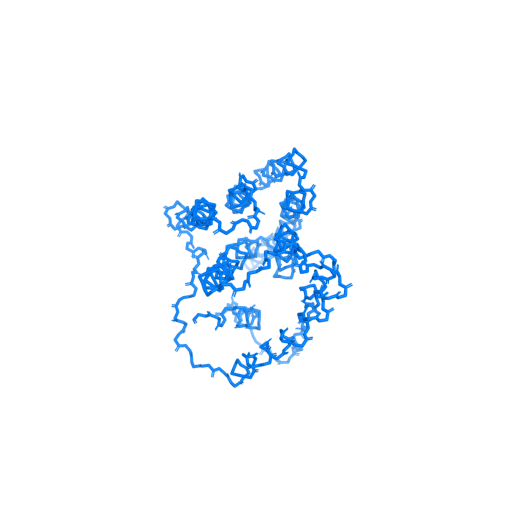8 13.100 3.405 1.00 84.81 107 ILE A CA 1
ATOM 766 C C . ILE A 1 107 ? -2.591 12.211 4.645 1.00 84.81 107 ILE A C 1
ATOM 768 O O . ILE A 1 107 ? -2.899 12.771 5.702 1.00 84.81 107 ILE A O 1
ATOM 772 N N . PRO A 1 108 ? -2.365 10.879 4.604 1.00 82.19 108 PRO A N 1
ATOM 773 C CA . PRO A 1 108 ? -2.455 10.046 5.802 1.00 82.19 108 PRO A CA 1
ATOM 774 C C . PRO A 1 108 ? -1.571 10.528 6.949 1.00 82.19 108 PRO A C 1
ATOM 776 O O . PRO A 1 108 ? -2.028 10.607 8.092 1.00 82.19 108 PRO A O 1
ATOM 779 N N . TYR A 1 109 ? -0.330 10.914 6.644 1.00 79.50 109 TYR A N 1
ATOM 780 C CA . TYR A 1 109 ? 0.599 11.444 7.635 1.00 79.50 109 TYR A CA 1
ATOM 781 C C . TYR A 1 109 ? 0.097 12.753 8.258 1.00 79.50 109 TYR A C 1
ATOM 783 O O . TYR A 1 109 ? 0.038 12.871 9.485 1.00 79.50 109 TYR A O 1
ATOM 791 N N . ALA A 1 110 ? -0.315 13.723 7.437 1.00 78.19 110 ALA A N 1
ATOM 792 C CA . ALA A 1 110 ? -0.817 15.010 7.905 1.00 78.19 110 ALA A CA 1
ATOM 793 C C . ALA A 1 110 ? -2.092 14.844 8.739 1.00 78.19 110 ALA A C 1
ATOM 795 O O . ALA A 1 110 ? -2.199 15.421 9.821 1.00 78.19 110 ALA A O 1
ATOM 796 N N . VAL A 1 111 ? -3.035 14.007 8.303 1.00 78.75 111 VAL A N 1
ATOM 797 C CA . VAL A 1 111 ? -4.270 13.751 9.054 1.00 78.75 111 VAL A CA 1
ATOM 798 C C . VAL A 1 111 ? -3.963 13.030 10.369 1.00 78.75 111 VAL A C 1
ATOM 800 O O . VAL A 1 111 ? -4.430 13.462 11.425 1.00 78.75 111 VAL A O 1
ATOM 803 N N . SER A 1 112 ? -3.103 12.005 10.366 1.00 74.75 112 SER A N 1
ATOM 804 C CA . SER A 1 112 ? -2.702 11.323 11.604 1.00 74.75 112 SER A CA 1
ATOM 805 C C . SER A 1 112 ? -1.974 12.253 12.580 1.00 74.75 112 SER A C 1
ATOM 807 O O . SER A 1 112 ? -2.111 12.073 13.795 1.00 74.75 112 SER A O 1
ATOM 809 N N . ARG A 1 113 ? -1.181 13.208 12.079 1.00 76.56 113 ARG A N 1
ATOM 810 C CA . ARG A 1 113 ? -0.389 14.130 12.900 1.00 76.56 113 ARG A CA 1
ATOM 811 C C . ARG A 1 113 ? -1.209 15.307 13.422 1.00 76.56 113 ARG A C 1
ATOM 813 O O . ARG A 1 113 ? -1.115 15.617 14.608 1.00 76.56 113 ARG A O 1
ATOM 820 N N . PHE A 1 114 ? -1.999 15.949 12.567 1.00 67.69 114 PHE A N 1
ATOM 821 C CA . PHE A 1 114 ? -2.680 17.205 12.888 1.00 67.69 114 PHE A CA 1
ATOM 822 C C . PHE A 1 114 ? -4.141 17.021 13.309 1.00 67.69 114 PHE A C 1
ATOM 824 O O . PHE A 1 114 ? -4.605 17.757 14.179 1.00 67.69 114 PHE A O 1
ATOM 831 N N . VAL A 1 115 ? -4.856 16.036 12.752 1.00 71.88 115 VAL A N 1
ATOM 832 C CA . VAL A 1 115 ? -6.287 15.821 13.037 1.00 71.88 115 VAL A CA 1
ATOM 833 C C . VAL A 1 115 ? -6.461 14.816 14.169 1.00 71.88 115 VAL A C 1
ATOM 835 O O . VAL A 1 115 ? -7.000 15.155 15.219 1.00 71.88 115 VAL A O 1
ATOM 838 N N . THR A 1 116 ? -5.955 13.593 13.993 1.00 63.41 116 THR A N 1
ATOM 839 C CA . THR A 1 116 ? -6.146 12.519 14.981 1.00 63.41 116 THR A CA 1
ATOM 840 C C . THR A 1 116 ? -5.207 12.668 16.182 1.00 63.41 116 THR A C 1
ATOM 842 O O . THR A 1 116 ? -5.492 12.131 17.244 1.00 63.41 116 THR A O 1
ATOM 845 N N . LYS A 1 117 ? -4.082 13.394 16.038 1.00 65.56 117 LYS A N 1
ATOM 846 C CA . LYS A 1 117 ? -3.029 13.607 17.063 1.00 65.56 117 LYS A CA 1
ATOM 847 C C . LYS A 1 117 ? -2.450 12.324 17.682 1.00 65.56 117 LYS A C 1
ATOM 849 O O . LYS A 1 117 ? -1.671 12.381 18.630 1.00 65.56 117 LYS A O 1
ATOM 854 N N . ASP A 1 118 ? -2.759 11.172 17.106 1.00 60.09 118 ASP A N 1
ATOM 855 C CA . ASP A 1 118 ? -2.362 9.854 17.593 1.00 60.09 118 ASP A CA 1
ATOM 856 C C . ASP A 1 118 ? -0.888 9.529 17.306 1.00 60.09 118 ASP A C 1
ATOM 858 O O . ASP A 1 118 ? -0.362 8.568 17.863 1.00 60.09 118 ASP A O 1
ATOM 862 N N . HIS A 1 119 ? -0.221 10.296 16.429 1.00 57.94 119 HIS A N 1
ATOM 863 C CA . HIS A 1 119 ? 1.173 10.061 16.012 1.00 57.94 119 HIS A CA 1
ATOM 864 C C . HIS A 1 119 ? 1.439 8.599 15.610 1.00 57.94 119 HIS A C 1
ATOM 866 O O . HIS A 1 119 ? 2.503 8.054 15.901 1.00 57.94 119 HIS A O 1
ATOM 872 N N . ALA A 1 120 ? 0.439 7.965 14.991 1.00 56.84 120 ALA A N 1
ATOM 873 C CA . ALA A 1 120 ? 0.448 6.554 14.625 1.00 56.84 120 ALA A CA 1
ATOM 874 C C . ALA A 1 120 ? 1.533 6.260 13.595 1.00 56.84 120 ALA A C 1
ATOM 876 O O . ALA A 1 120 ? 2.315 5.328 13.745 1.00 56.84 120 ALA A O 1
ATOM 877 N N . ILE A 1 121 ? 1.563 7.105 12.567 1.00 58.50 121 ILE A N 1
ATOM 878 C CA . ILE A 1 121 ? 2.487 7.028 11.450 1.00 58.50 121 ILE A CA 1
ATOM 879 C C . ILE A 1 121 ? 3.750 7.750 11.898 1.00 58.50 121 ILE A C 1
ATOM 881 O O . ILE A 1 121 ? 3.840 8.980 11.857 1.00 58.50 121 ILE A O 1
ATOM 885 N N . ARG A 1 122 ? 4.705 6.978 12.412 1.00 57.56 122 ARG A N 1
ATOM 886 C CA . ARG A 1 122 ? 6.061 7.461 12.640 1.00 57.56 122 ARG A CA 1
ATOM 887 C C . ARG A 1 122 ? 6.950 6.850 11.590 1.00 57.56 122 ARG A C 1
ATOM 889 O O . ARG A 1 122 ? 7.086 5.634 11.531 1.00 57.56 122 ARG A O 1
ATOM 896 N N . PHE A 1 123 ? 7.573 7.713 10.812 1.00 57.44 123 PHE A N 1
ATOM 897 C CA . PHE A 1 123 ? 8.673 7.305 9.968 1.00 57.44 123 PHE A CA 1
ATOM 898 C C . PHE A 1 123 ? 9.870 7.068 10.890 1.00 57.44 123 PHE A C 1
ATOM 900 O O . PHE A 1 123 ? 10.274 8.007 11.591 1.00 57.44 123 PHE A O 1
ATOM 907 N N . PRO A 1 124 ? 10.391 5.833 10.986 1.00 54.97 124 PRO A N 1
ATOM 908 C CA . PRO A 1 124 ? 11.686 5.639 11.606 1.00 54.97 124 PRO A CA 1
ATOM 909 C C . PRO A 1 124 ? 12.640 6.420 10.714 1.00 54.97 124 PRO A C 1
ATOM 911 O O . PRO A 1 124 ? 12.761 6.123 9.546 1.00 54.97 124 PRO A O 1
ATOM 914 N N . VAL A 1 125 ? 13.219 7.508 11.192 1.00 47.47 125 VAL A N 1
ATOM 915 C CA . VAL A 1 125 ? 14.306 8.175 10.482 1.00 47.47 125 VAL A CA 1
ATOM 916 C C . VAL A 1 125 ? 15.408 8.222 11.506 1.00 47.47 125 VAL A C 1
ATOM 918 O O . VAL A 1 125 ? 15.256 8.899 12.525 1.00 47.47 125 VAL A O 1
ATOM 921 N N . ARG A 1 126 ? 16.494 7.482 11.253 1.00 47.97 126 ARG A N 1
ATOM 922 C CA . ARG A 1 126 ? 17.683 7.466 12.103 1.00 47.97 126 ARG A CA 1
ATOM 923 C C . ARG A 1 126 ? 17.426 6.807 13.463 1.00 47.97 126 ARG A C 1
ATOM 925 O O . ARG A 1 126 ? 17.443 7.451 14.510 1.00 47.97 126 ARG A O 1
ATOM 932 N N . THR A 1 127 ? 17.251 5.486 13.448 1.00 54.53 127 THR A N 1
ATOM 933 C CA . THR A 1 127 ? 16.927 4.665 14.633 1.00 54.53 127 THR A CA 1
ATOM 934 C C . THR A 1 127 ? 18.048 4.624 15.691 1.00 54.53 127 THR A C 1
ATOM 936 O O . THR A 1 127 ? 17.849 4.118 16.793 1.00 54.53 127 THR A O 1
ATOM 939 N N . GLY A 1 128 ? 19.234 5.176 15.389 1.00 56.09 128 GLY A N 1
ATOM 940 C CA . GLY A 1 128 ? 20.342 5.393 16.334 1.00 56.09 128 GLY A CA 1
ATOM 941 C C . GLY A 1 128 ? 21.007 4.120 16.874 1.00 56.09 128 GLY A C 1
ATOM 942 O O . GLY A 1 128 ? 21.983 4.210 17.614 1.00 56.09 128 GLY A O 1
ATOM 943 N N . GLN A 1 129 ? 20.500 2.944 16.505 1.00 65.94 129 GLN A N 1
ATOM 944 C CA . GLN A 1 129 ? 21.022 1.646 16.910 1.00 65.94 129 GLN A CA 1
ATOM 945 C C . GLN A 1 129 ? 22.143 1.191 15.961 1.00 65.94 129 GLN A C 1
ATOM 947 O O . GLN A 1 129 ? 22.049 1.405 14.749 1.00 65.94 129 GLN A O 1
ATOM 952 N N . PRO A 1 130 ? 23.214 0.561 16.478 1.00 74.94 130 PRO A N 1
ATOM 953 C CA . PRO A 1 130 ? 24.268 0.011 15.639 1.00 74.94 130 PRO A CA 1
ATOM 954 C C . PRO A 1 130 ? 23.746 -1.189 14.840 1.00 74.94 130 PRO A C 1
ATOM 956 O O . PRO A 1 130 ? 23.049 -2.045 15.381 1.00 74.94 130 PRO A O 1
ATOM 959 N N . TRP A 1 131 ? 24.143 -1.282 13.569 1.00 69.19 131 TRP A N 1
ATOM 960 C CA . TRP A 1 131 ? 23.716 -2.372 12.691 1.00 69.19 131 TRP A CA 1
ATOM 961 C C . TRP A 1 131 ? 24.185 -3.733 13.205 1.00 69.19 131 TRP A C 1
ATOM 963 O O . TRP A 1 131 ? 25.387 -3.957 13.428 1.00 69.19 131 TRP A O 1
ATOM 973 N N . THR A 1 132 ? 23.246 -4.662 13.341 1.00 80.69 132 THR A N 1
ATOM 974 C CA . THR A 1 132 ? 23.529 -6.028 13.777 1.00 80.69 132 THR A CA 1
ATOM 975 C C . THR A 1 132 ? 24.298 -6.794 12.695 1.00 80.69 132 THR A C 1
ATOM 977 O O . THR A 1 132 ? 24.272 -6.470 11.507 1.00 80.69 132 THR A O 1
ATOM 980 N N . ARG A 1 133 ? 25.036 -7.848 13.078 1.00 80.00 133 ARG A N 1
ATOM 981 C CA . ARG A 1 133 ? 25.780 -8.672 12.100 1.00 80.00 133 ARG A CA 1
ATOM 982 C C . ARG A 1 133 ? 24.857 -9.332 11.068 1.00 80.00 133 ARG A C 1
ATOM 984 O O . ARG A 1 133 ? 25.292 -9.555 9.944 1.00 80.00 133 ARG A O 1
ATOM 991 N N . ALA A 1 134 ? 23.615 -9.627 11.450 1.00 79.00 134 ALA A N 1
ATOM 992 C CA . ALA A 1 134 ? 22.611 -10.189 10.556 1.00 79.00 134 ALA A CA 1
ATOM 993 C C . ALA A 1 134 ? 22.192 -9.178 9.476 1.00 79.00 134 ALA A C 1
ATOM 995 O O . ALA A 1 134 ? 22.195 -9.531 8.304 1.00 79.00 134 ALA A O 1
ATOM 996 N N . GLU A 1 135 ? 21.936 -7.917 9.839 1.00 79.25 135 GLU A N 1
ATOM 997 C CA . GLU A 1 135 ? 21.609 -6.840 8.884 1.00 79.25 135 GLU A CA 1
ATOM 998 C C . GLU A 1 135 ? 22.738 -6.606 7.875 1.00 79.25 135 GLU A C 1
ATOM 1000 O O . GLU A 1 135 ? 22.502 -6.494 6.672 1.00 79.25 135 GLU A O 1
ATOM 1005 N N . LYS A 1 136 ? 23.991 -6.621 8.348 1.00 82.94 136 LYS A N 1
ATOM 1006 C CA . LYS A 1 136 ? 25.165 -6.464 7.477 1.00 82.94 136 LYS A CA 1
ATOM 1007 C C . LYS A 1 136 ? 25.293 -7.576 6.440 1.00 82.94 136 LYS A C 1
ATOM 1009 O O . LYS A 1 136 ? 25.732 -7.296 5.334 1.00 82.94 136 LYS A O 1
ATOM 1014 N N . TRP A 1 137 ? 24.940 -8.814 6.791 1.00 88.25 137 TRP A N 1
ATOM 1015 C CA . TRP A 1 137 ? 24.949 -9.949 5.859 1.00 88.25 137 TRP A CA 1
ATOM 1016 C C . TRP A 1 137 ? 23.693 -10.028 4.997 1.00 88.25 137 TRP A C 1
ATOM 1018 O O . TRP A 1 137 ? 23.754 -10.521 3.873 1.00 88.25 137 TRP A O 1
ATOM 1028 N N . TYR A 1 138 ? 22.572 -9.512 5.490 1.00 78.69 138 TYR A N 1
ATOM 1029 C CA . TYR A 1 138 ? 21.331 -9.437 4.737 1.00 78.69 138 TYR A CA 1
ATOM 1030 C C . TYR A 1 138 ? 21.481 -8.551 3.496 1.00 78.69 138 TYR A C 1
ATOM 1032 O O . TYR A 1 138 ? 21.033 -8.937 2.422 1.00 78.69 138 TYR A O 1
ATOM 1040 N N . LEU A 1 139 ? 22.183 -7.419 3.608 1.00 84.44 139 LEU A N 1
ATOM 1041 C CA . LEU A 1 139 ? 22.396 -6.486 2.496 1.00 84.44 139 LEU A CA 1
ATOM 1042 C C . LEU A 1 139 ? 23.056 -7.136 1.253 1.00 84.44 139 LEU A C 1
ATOM 1044 O O . LEU A 1 139 ? 22.451 -7.105 0.178 1.00 84.44 139 LEU A O 1
ATOM 1048 N N . PRO A 1 140 ? 24.241 -7.780 1.351 1.00 89.44 140 PRO A N 1
ATOM 1049 C CA . PRO A 1 140 ? 24.827 -8.489 0.219 1.00 89.44 140 PRO A CA 1
ATOM 1050 C C . PRO A 1 140 ? 24.010 -9.723 -0.175 1.00 89.44 140 PRO A C 1
ATOM 1052 O O . PRO A 1 140 ? 23.954 -10.044 -1.358 1.00 89.44 140 PRO A O 1
ATOM 1055 N N . ALA A 1 141 ? 23.347 -10.403 0.768 1.00 86.62 141 ALA A N 1
ATOM 1056 C CA . ALA A 1 141 ? 22.501 -11.549 0.444 1.00 86.62 141 ALA A CA 1
ATOM 1057 C C . ALA A 1 141 ? 21.319 -11.153 -0.452 1.00 86.62 141 ALA A C 1
ATOM 1059 O O . ALA A 1 141 ? 21.080 -11.818 -1.453 1.00 86.62 141 ALA A O 1
ATOM 1060 N N . VAL A 1 142 ? 20.620 -10.055 -0.150 1.00 83.19 142 VAL A N 1
ATOM 1061 C CA . VAL A 1 142 ? 19.520 -9.545 -0.984 1.00 83.19 142 VAL A CA 1
ATOM 1062 C C . VAL A 1 142 ? 20.021 -9.124 -2.358 1.00 83.19 142 VAL A C 1
ATOM 1064 O O . VAL A 1 142 ? 19.376 -9.448 -3.349 1.00 83.19 142 VAL A O 1
ATOM 1067 N N . LEU A 1 143 ? 21.183 -8.470 -2.443 1.00 86.81 143 LEU A N 1
ATOM 1068 C CA . LEU A 1 143 ? 21.782 -8.108 -3.729 1.00 86.81 143 LEU A CA 1
ATOM 1069 C C . LEU A 1 143 ? 22.087 -9.352 -4.579 1.00 86.81 143 LEU A C 1
ATOM 1071 O O . LEU A 1 143 ? 21.750 -9.392 -5.760 1.00 86.81 143 LEU A O 1
ATOM 1075 N N . LEU A 1 144 ? 22.681 -10.383 -3.971 1.00 89.25 144 LEU A N 1
ATOM 1076 C CA . LEU A 1 144 ? 22.991 -11.651 -4.637 1.00 89.25 144 LEU A CA 1
ATOM 1077 C C . LEU A 1 144 ? 21.725 -12.406 -5.053 1.00 89.25 144 LEU A C 1
ATOM 1079 O O . LEU A 1 144 ? 21.651 -12.902 -6.176 1.00 89.25 144 LEU A O 1
ATOM 1083 N N . ILE A 1 145 ? 20.723 -12.475 -4.172 1.00 86.75 145 ILE A N 1
ATOM 1084 C CA . ILE A 1 145 ? 19.426 -13.092 -4.467 1.00 86.75 145 ILE A CA 1
ATOM 1085 C C . ILE A 1 145 ? 18.758 -12.340 -5.613 1.00 86.75 145 ILE A C 1
ATOM 1087 O O . ILE A 1 145 ? 18.339 -12.975 -6.571 1.00 86.75 145 ILE A O 1
ATOM 1091 N N . GLY A 1 146 ? 18.711 -11.009 -5.556 1.00 83.50 146 GLY A N 1
ATOM 1092 C CA . GLY A 1 146 ? 18.175 -10.167 -6.619 1.00 83.50 146 GLY A CA 1
ATOM 1093 C C . GLY A 1 146 ? 18.869 -10.449 -7.947 1.00 83.50 146 GLY A C 1
ATOM 1094 O O . GLY A 1 146 ? 18.198 -10.796 -8.911 1.00 83.50 146 GLY A O 1
ATOM 1095 N N . TYR A 1 147 ? 20.203 -10.413 -7.979 1.00 85.88 147 TYR A N 1
ATOM 1096 C CA . TYR A 1 147 ? 20.994 -10.685 -9.182 1.00 85.88 147 TYR A CA 1
ATOM 1097 C C . TYR A 1 147 ? 20.761 -12.089 -9.762 1.00 85.88 147 TYR A C 1
ATOM 1099 O O . TYR A 1 147 ? 20.692 -12.244 -10.977 1.00 85.88 147 TYR A O 1
ATOM 1107 N N . ALA A 1 148 ? 20.616 -13.114 -8.919 1.00 87.12 148 ALA A N 1
ATOM 1108 C CA . ALA A 1 148 ? 20.395 -14.485 -9.376 1.00 87.12 148 ALA A CA 1
ATOM 1109 C C . ALA A 1 148 ? 18.938 -14.751 -9.800 1.00 87.12 148 ALA A C 1
ATOM 1111 O O . ALA A 1 148 ? 18.681 -15.486 -10.753 1.00 87.12 148 ALA A O 1
ATOM 1112 N N . LEU A 1 149 ? 17.976 -14.170 -9.084 1.00 84.38 149 LEU A N 1
ATOM 1113 C CA . LEU A 1 149 ? 16.551 -14.459 -9.218 1.00 84.38 149 LEU A CA 1
ATOM 1114 C C . LEU A 1 149 ? 15.894 -13.626 -10.323 1.00 84.38 149 LEU A C 1
ATOM 1116 O O . LEU A 1 149 ? 15.102 -14.171 -11.093 1.00 84.38 149 LEU A O 1
ATOM 1120 N N . MET A 1 150 ? 16.232 -12.333 -10.426 1.00 83.06 150 MET A N 1
ATOM 1121 C CA . MET A 1 150 ? 15.639 -11.412 -11.408 1.00 83.06 150 MET A CA 1
ATOM 1122 C C . MET A 1 150 ? 15.758 -11.924 -12.846 1.00 83.06 150 MET A C 1
ATOM 1124 O O . MET A 1 150 ? 14.725 -12.007 -13.510 1.00 83.06 150 MET A O 1
ATOM 1128 N N . PRO A 1 151 ? 16.948 -12.322 -13.345 1.00 82.69 151 PRO A N 1
ATOM 1129 C CA . PRO A 1 151 ? 17.088 -12.772 -14.727 1.00 82.69 151 PRO A CA 1
ATOM 1130 C C . PRO A 1 151 ? 16.260 -14.026 -15.002 1.00 82.69 151 PRO A C 1
ATOM 1132 O O . PRO A 1 151 ? 15.598 -14.124 -16.031 1.00 82.69 151 PRO A O 1
ATOM 1135 N N . VAL A 1 152 ? 16.245 -14.972 -14.057 1.00 84.69 152 VAL A N 1
ATOM 1136 C CA . VAL A 1 152 ? 15.477 -16.218 -14.180 1.00 84.69 152 VAL A CA 1
ATOM 1137 C C . VAL A 1 152 ? 13.983 -15.930 -14.240 1.00 84.69 152 VAL A C 1
ATOM 1139 O O . VAL A 1 152 ? 13.288 -16.519 -15.065 1.00 84.69 152 VAL A O 1
ATOM 1142 N N . TYR A 1 153 ? 13.491 -15.032 -13.388 1.00 81.06 153 TYR A N 1
ATOM 1143 C CA . TYR A 1 153 ? 12.101 -14.603 -13.399 1.00 81.06 153 TYR A CA 1
ATOM 1144 C C . TYR A 1 153 ? 11.768 -13.887 -14.711 1.00 81.06 153 TYR A C 1
ATOM 1146 O O . TYR A 1 153 ? 10.949 -14.393 -15.472 1.00 81.06 153 TYR A O 1
ATOM 1154 N N . MET A 1 154 ? 12.450 -12.782 -15.020 1.00 81.88 154 MET A N 1
ATOM 1155 C CA . MET A 1 154 ? 12.111 -11.919 -16.151 1.00 81.88 154 MET A CA 1
ATOM 1156 C C . MET A 1 154 ? 12.209 -12.634 -17.502 1.00 81.88 154 MET A C 1
ATOM 1158 O O . MET A 1 154 ? 11.312 -12.481 -18.327 1.00 81.88 154 MET A O 1
ATOM 1162 N N . ILE A 1 155 ? 13.255 -13.439 -17.731 1.00 84.12 155 ILE A N 1
ATOM 1163 C CA . ILE A 1 155 ? 13.463 -14.132 -19.014 1.00 84.12 155 ILE A CA 1
ATOM 1164 C C . ILE A 1 155 ? 12.452 -15.270 -19.192 1.00 84.12 155 ILE A C 1
ATOM 1166 O O . ILE A 1 155 ? 11.933 -15.458 -20.288 1.00 84.12 155 ILE A O 1
ATOM 1170 N N . ARG A 1 156 ? 12.139 -16.027 -18.129 1.00 82.88 156 ARG A N 1
ATOM 1171 C CA . ARG A 1 156 ? 11.197 -17.157 -18.229 1.00 82.88 156 ARG A CA 1
ATOM 1172 C C . ARG A 1 156 ? 9.742 -16.716 -18.337 1.00 82.88 156 ARG A C 1
ATOM 1174 O O . ARG A 1 156 ? 8.956 -17.433 -18.945 1.00 82.88 156 ARG A O 1
ATOM 1181 N N . THR A 1 157 ? 9.371 -15.594 -17.724 1.00 77.06 157 THR A N 1
ATOM 1182 C CA . THR A 1 157 ? 7.987 -15.091 -17.737 1.00 77.06 157 THR A CA 1
ATOM 1183 C C . THR A 1 157 ? 7.734 -14.061 -18.834 1.00 77.06 157 THR A C 1
ATOM 1185 O O . THR A 1 157 ? 6.579 -13.744 -19.097 1.00 77.06 157 THR A O 1
ATOM 1188 N N . GLY A 1 158 ? 8.782 -13.526 -19.469 1.00 79.88 158 GLY A N 1
ATOM 1189 C CA . GLY A 1 158 ? 8.660 -12.473 -20.479 1.00 79.88 158 GLY A CA 1
ATOM 1190 C C . GLY A 1 158 ? 8.295 -11.098 -19.909 1.00 79.88 158 GLY A C 1
ATOM 1191 O O . GLY A 1 158 ? 8.042 -10.176 -20.681 1.00 79.88 158 GLY A O 1
ATOM 1192 N N . VAL A 1 159 ? 8.299 -10.938 -18.578 1.00 79.12 159 VAL A N 1
ATOM 1193 C CA . VAL A 1 159 ? 7.935 -9.692 -17.872 1.00 79.12 159 VAL A CA 1
ATOM 1194 C C . VAL A 1 159 ? 8.853 -8.520 -18.232 1.00 79.12 159 VAL A C 1
ATOM 1196 O O . VAL A 1 159 ? 8.442 -7.367 -18.130 1.00 79.12 159 VAL A O 1
ATOM 1199 N N . TYR A 1 160 ? 10.071 -8.785 -18.716 1.00 77.56 160 TYR A N 1
ATOM 1200 C CA . TYR A 1 160 ? 10.972 -7.726 -19.181 1.00 77.56 160 TYR A CA 1
ATOM 1201 C C . TYR A 1 160 ? 10.366 -6.862 -20.301 1.00 77.56 160 TYR A C 1
ATOM 1203 O O . TYR A 1 160 ? 10.753 -5.709 -20.426 1.00 77.56 160 TYR A O 1
ATOM 1211 N N . ASN A 1 161 ? 9.396 -7.378 -21.069 1.00 78.25 161 ASN A N 1
ATOM 1212 C CA . ASN A 1 161 ? 8.735 -6.624 -22.140 1.00 78.25 161 ASN A CA 1
ATOM 1213 C C . ASN A 1 161 ? 7.802 -5.510 -21.630 1.00 78.25 161 ASN A C 1
ATOM 1215 O O . ASN A 1 161 ? 7.442 -4.630 -22.405 1.00 78.25 161 ASN A O 1
ATOM 1219 N N . ASN A 1 162 ? 7.419 -5.526 -20.349 1.00 75.19 162 ASN A N 1
ATOM 1220 C CA . ASN A 1 162 ? 6.597 -4.466 -19.749 1.00 75.19 162 ASN A CA 1
ATOM 1221 C C . ASN A 1 162 ? 7.409 -3.193 -19.463 1.00 75.19 162 ASN A C 1
ATOM 1223 O O . ASN A 1 162 ? 6.844 -2.121 -19.238 1.00 75.19 162 ASN A O 1
ATOM 1227 N N . TRP A 1 163 ? 8.737 -3.319 -19.456 1.00 72.31 163 TRP A N 1
ATOM 1228 C CA . TRP A 1 163 ? 9.664 -2.259 -19.097 1.00 72.31 163 TRP A CA 1
ATOM 1229 C C . TRP A 1 163 ? 10.351 -1.711 -20.352 1.00 72.31 163 TRP A C 1
ATOM 1231 O O . TRP A 1 163 ? 10.718 -2.484 -21.240 1.00 72.31 163 TRP A O 1
ATOM 1241 N N . PRO A 1 164 ? 10.550 -0.386 -20.449 1.00 69.75 164 PRO A N 1
ATOM 1242 C CA . PRO A 1 164 ? 11.213 0.208 -21.600 1.00 69.75 164 PRO A CA 1
ATOM 1243 C C . PRO A 1 164 ? 12.656 -0.304 -21.713 1.00 69.75 164 PRO A C 1
ATOM 1245 O O . PRO A 1 164 ? 13.405 -0.330 -20.734 1.00 69.75 164 PRO A O 1
ATOM 1248 N N . ALA A 1 165 ? 13.055 -0.696 -22.925 1.00 72.06 165 ALA A N 1
ATOM 1249 C CA . ALA A 1 165 ? 14.421 -1.110 -23.229 1.00 72.06 165 ALA A CA 1
ATOM 1250 C C . ALA A 1 165 ? 15.324 0.128 -23.317 1.00 72.06 165 ALA A C 1
ATOM 1252 O O . ALA A 1 165 ? 15.571 0.675 -24.390 1.00 72.06 165 ALA A O 1
ATOM 1253 N N . VAL A 1 166 ? 15.761 0.603 -22.157 1.00 73.38 166 VAL A N 1
ATOM 1254 C CA . VAL A 1 166 ? 16.597 1.792 -22.025 1.00 73.38 166 VAL A CA 1
ATOM 1255 C C . VAL A 1 166 ? 18.071 1.402 -22.111 1.00 73.38 166 VAL A C 1
ATOM 1257 O O . VAL A 1 166 ? 18.554 0.591 -21.322 1.00 73.38 166 VAL A O 1
ATOM 1260 N N . SER A 1 167 ? 18.794 2.004 -23.053 1.00 79.38 167 SER A N 1
ATOM 1261 C CA . SER A 1 167 ? 20.242 1.811 -23.238 1.00 79.38 167 SER A CA 1
ATOM 1262 C C . SER A 1 167 ? 21.048 3.109 -23.129 1.00 79.38 167 SER A C 1
ATOM 1264 O O . SER A 1 167 ? 22.276 3.078 -23.175 1.00 79.38 167 SER A O 1
ATOM 1266 N N . ASP A 1 168 ? 20.377 4.252 -22.998 1.00 86.44 168 ASP A N 1
ATOM 1267 C CA . ASP A 1 168 ? 20.980 5.567 -22.811 1.00 86.44 168 ASP A CA 1
ATOM 1268 C C . ASP A 1 168 ? 21.219 5.887 -21.327 1.00 86.44 168 ASP A C 1
ATOM 1270 O O . ASP A 1 168 ? 20.477 5.471 -20.436 1.00 86.44 168 ASP A O 1
ATOM 1274 N N . ALA A 1 169 ? 22.276 6.654 -21.050 1.00 85.38 169 ALA A N 1
ATOM 1275 C CA . ALA A 1 169 ? 22.678 6.987 -19.683 1.00 85.38 169 ALA A CA 1
ATOM 1276 C C . ALA A 1 169 ? 21.615 7.793 -18.909 1.00 85.38 169 ALA A C 1
ATOM 1278 O O . ALA A 1 169 ? 21.477 7.608 -17.700 1.00 85.38 169 ALA A O 1
ATOM 1279 N N . ASP A 1 170 ? 20.862 8.664 -19.588 1.00 82.62 170 ASP A N 1
ATOM 1280 C CA . ASP A 1 170 ? 19.815 9.481 -18.964 1.00 82.62 170 ASP A CA 1
ATOM 1281 C C . ASP A 1 170 ? 18.611 8.624 -18.550 1.00 82.62 170 ASP A C 1
ATOM 1283 O O . ASP A 1 170 ? 18.180 8.668 -17.396 1.00 82.62 170 ASP A O 1
ATOM 1287 N N . GLY A 1 171 ? 18.117 7.756 -19.433 1.00 81.19 171 GLY A N 1
ATOM 1288 C CA . GLY A 1 171 ? 17.059 6.819 -19.081 1.00 81.19 171 GLY A CA 1
ATOM 1289 C C . GLY A 1 171 ? 17.469 5.857 -17.957 1.00 81.19 171 GLY A C 1
ATOM 1290 O O . GLY A 1 171 ? 16.660 5.588 -17.066 1.00 81.19 171 GLY A O 1
ATOM 1291 N N . ILE A 1 172 ? 18.721 5.372 -17.941 1.00 85.19 172 ILE A N 1
ATOM 1292 C CA . ILE A 1 172 ? 19.229 4.524 -16.847 1.00 85.19 172 ILE A CA 1
ATOM 1293 C C . ILE A 1 172 ? 19.195 5.293 -15.521 1.00 85.19 172 ILE A C 1
ATOM 1295 O O . ILE A 1 172 ? 18.748 4.751 -14.507 1.00 85.19 172 ILE A O 1
ATOM 1299 N N . ALA A 1 173 ? 19.619 6.561 -15.514 1.00 84.19 173 ALA A N 1
ATOM 1300 C CA . ALA A 1 173 ? 19.590 7.397 -14.317 1.00 84.19 173 ALA A CA 1
ATOM 1301 C C . ALA A 1 173 ? 18.157 7.621 -13.804 1.00 84.19 173 ALA A C 1
ATOM 1303 O O . ALA A 1 173 ? 17.915 7.542 -12.597 1.00 84.19 173 ALA A O 1
ATOM 1304 N N . ARG A 1 174 ? 17.193 7.838 -14.707 1.00 81.94 174 ARG A N 1
ATOM 1305 C CA . ARG A 1 174 ? 15.770 7.988 -14.359 1.00 81.94 174 ARG A CA 1
ATOM 1306 C C . ARG A 1 174 ? 15.169 6.704 -13.803 1.00 81.94 174 ARG A C 1
ATOM 1308 O O . ARG A 1 174 ? 14.463 6.769 -12.802 1.00 81.94 174 ARG A O 1
ATOM 1315 N N . LEU A 1 175 ? 15.476 5.550 -14.398 1.00 82.19 175 LEU A N 1
ATOM 1316 C CA . LEU A 1 175 ? 15.019 4.251 -13.900 1.00 82.19 175 LEU A CA 1
ATOM 1317 C C . LEU A 1 175 ? 15.613 3.951 -12.520 1.00 82.19 175 LEU A C 1
ATOM 1319 O O . LEU A 1 175 ? 14.898 3.512 -11.618 1.00 82.19 175 LEU A O 1
ATOM 1323 N N . PHE A 1 176 ? 16.904 4.236 -12.335 1.00 84.19 176 PHE A N 1
ATOM 1324 C CA . PHE A 1 176 ? 17.573 4.088 -11.048 1.00 84.19 176 PHE A CA 1
ATOM 1325 C C . PHE A 1 176 ? 16.918 4.975 -9.985 1.00 84.19 176 PHE A C 1
ATOM 1327 O O . PHE A 1 176 ? 16.522 4.481 -8.929 1.00 84.19 176 PHE A O 1
ATOM 1334 N N . LEU A 1 177 ? 16.744 6.268 -10.266 1.00 85.12 177 LEU A N 1
ATOM 1335 C CA . LEU A 1 177 ? 16.106 7.199 -9.340 1.00 85.12 177 LEU A CA 1
ATOM 1336 C C . LEU A 1 177 ? 14.657 6.794 -9.040 1.00 85.12 177 LEU A C 1
ATOM 1338 O O . LEU A 1 177 ? 14.281 6.712 -7.874 1.00 85.12 177 LEU A O 1
ATOM 1342 N N . GLY A 1 178 ? 13.871 6.494 -10.075 1.00 81.88 178 GLY A N 1
ATOM 1343 C CA . GLY A 1 178 ? 12.471 6.093 -9.955 1.00 81.88 178 GLY A CA 1
ATOM 1344 C C . GLY A 1 178 ? 12.299 4.843 -9.098 1.00 81.88 178 GLY A C 1
ATOM 1345 O O . GLY A 1 178 ? 11.497 4.854 -8.172 1.00 81.88 178 GLY A O 1
ATOM 1346 N N . THR A 1 179 ? 13.111 3.807 -9.323 1.00 83.00 179 THR A N 1
ATOM 1347 C CA . THR A 1 179 ? 13.048 2.554 -8.549 1.00 83.00 179 THR A CA 1
ATOM 1348 C C . THR A 1 179 ? 13.404 2.773 -7.077 1.00 83.00 179 THR A C 1
ATOM 1350 O O . THR A 1 179 ? 12.739 2.232 -6.197 1.00 83.00 179 THR A O 1
ATOM 1353 N N . ASN A 1 180 ? 14.419 3.595 -6.784 1.00 85.50 180 ASN A N 1
ATOM 1354 C CA . ASN A 1 180 ? 14.793 3.904 -5.400 1.00 85.50 180 ASN A CA 1
ATOM 1355 C C . ASN A 1 180 ? 13.712 4.733 -4.690 1.00 85.50 180 ASN A C 1
ATOM 1357 O O . ASN A 1 180 ? 13.359 4.440 -3.550 1.00 85.50 180 ASN A O 1
ATOM 1361 N N . VAL A 1 181 ? 13.162 5.751 -5.360 1.00 84.00 181 VAL A N 1
ATOM 1362 C CA . VAL A 1 181 ? 12.087 6.588 -4.804 1.00 84.00 181 VAL A CA 1
ATOM 1363 C C . VAL A 1 181 ? 10.815 5.770 -4.584 1.00 84.00 181 VAL A C 1
ATOM 1365 O O . VAL A 1 181 ? 10.173 5.916 -3.545 1.00 84.00 181 VAL A O 1
ATOM 1368 N N . LEU A 1 182 ? 10.477 4.886 -5.523 1.00 84.94 182 LEU A N 1
ATOM 1369 C CA . LEU A 1 182 ? 9.334 3.988 -5.416 1.00 84.94 182 LEU A CA 1
ATOM 1370 C C . LEU A 1 182 ? 9.494 2.999 -4.263 1.00 84.94 182 LEU A C 1
ATOM 1372 O O . LEU A 1 182 ? 8.588 2.893 -3.447 1.00 84.94 182 LEU A O 1
ATOM 1376 N N . GLY A 1 183 ? 10.668 2.378 -4.113 1.00 84.44 183 GLY A N 1
ATOM 1377 C CA . GLY A 1 183 ? 10.935 1.481 -2.986 1.00 84.44 183 GLY A CA 1
ATOM 1378 C C . GLY A 1 183 ? 10.836 2.179 -1.625 1.00 84.44 183 GLY A C 1
ATOM 1379 O O . GLY A 1 183 ? 10.289 1.617 -0.678 1.00 84.44 183 GLY A O 1
ATOM 1380 N N . ILE A 1 184 ? 11.297 3.431 -1.523 1.00 82.31 184 ILE A N 1
ATOM 1381 C CA . ILE A 1 184 ? 11.099 4.239 -0.310 1.00 82.31 184 ILE A CA 1
ATOM 1382 C C . ILE A 1 184 ? 9.607 4.495 -0.084 1.00 82.31 184 ILE A C 1
ATOM 1384 O O . ILE A 1 184 ? 9.113 4.339 1.029 1.00 82.31 184 ILE A O 1
ATOM 1388 N N . TRP A 1 185 ? 8.876 4.890 -1.124 1.00 86.00 185 TRP A N 1
ATOM 1389 C CA . TRP A 1 185 ? 7.446 5.160 -1.016 1.00 86.00 185 TRP A CA 1
ATOM 1390 C C . TRP A 1 185 ? 6.638 3.927 -0.593 1.00 86.00 185 TRP A C 1
ATOM 1392 O O . TRP A 1 185 ? 5.765 4.057 0.267 1.00 86.00 185 TRP A O 1
ATOM 1402 N N . ASP A 1 186 ? 6.964 2.747 -1.123 1.00 86.50 186 ASP A N 1
ATOM 1403 C CA . ASP A 1 186 ? 6.312 1.485 -0.770 1.00 86.50 186 ASP A CA 1
ATOM 1404 C C . ASP A 1 186 ? 6.423 1.204 0.734 1.00 86.50 186 ASP A C 1
ATOM 1406 O O . ASP A 1 186 ? 5.436 0.861 1.389 1.00 86.50 186 ASP A O 1
ATOM 1410 N N . GLU A 1 187 ? 7.600 1.428 1.318 1.00 84.88 187 GLU A N 1
ATOM 1411 C CA . GLU A 1 187 ? 7.820 1.281 2.758 1.00 84.88 187 GLU A CA 1
ATOM 1412 C C . GLU A 1 187 ? 6.985 2.294 3.563 1.00 84.88 187 GLU A C 1
ATOM 1414 O O . GLU A 1 187 ? 6.331 1.949 4.555 1.00 84.88 187 GLU A O 1
ATOM 1419 N N . LEU A 1 188 ? 6.950 3.557 3.120 1.00 85.50 188 LEU A N 1
ATOM 1420 C CA . LEU A 1 188 ? 6.198 4.621 3.793 1.00 85.50 188 LEU A CA 1
ATOM 1421 C C . LEU A 1 188 ? 4.681 4.374 3.751 1.00 85.50 188 LEU A C 1
ATOM 1423 O O . LEU A 1 188 ? 3.968 4.633 4.730 1.00 85.50 188 LEU A O 1
ATOM 1427 N N . PHE A 1 189 ? 4.172 3.881 2.625 1.00 87.75 189 PHE A N 1
ATOM 1428 C CA . PHE A 1 1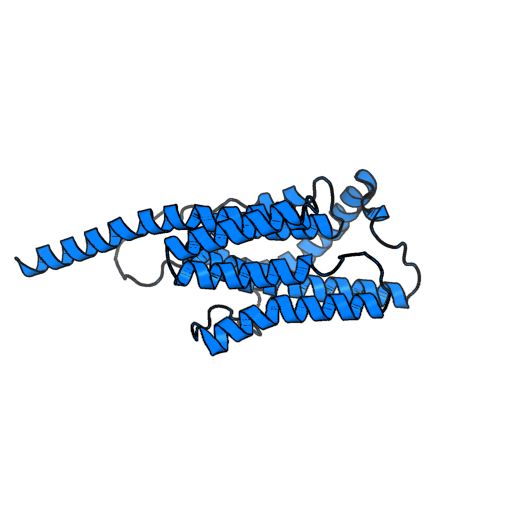89 ? 2.750 3.639 2.448 1.00 87.75 189 PHE A CA 1
ATOM 1429 C C . PHE A 1 189 ? 2.326 2.293 3.033 1.00 87.75 189 PHE A C 1
ATOM 1431 O O . PHE A 1 189 ? 1.485 2.242 3.931 1.00 87.75 189 PHE A O 1
ATOM 1438 N N . PHE A 1 190 ? 2.899 1.184 2.577 1.00 87.69 190 PHE A N 1
ATOM 1439 C CA . PHE A 1 190 ? 2.402 -0.129 2.964 1.00 87.69 190 PHE A CA 1
ATOM 1440 C C . PHE A 1 190 ? 2.792 -0.498 4.395 1.00 87.69 190 PHE A C 1
ATOM 1442 O O . PHE A 1 190 ? 1.932 -0.940 5.157 1.00 87.69 190 PHE A O 1
ATOM 1449 N N . ILE A 1 191 ? 4.041 -0.275 4.801 1.00 83.75 191 ILE A N 1
ATOM 1450 C CA . ILE A 1 191 ? 4.504 -0.669 6.138 1.00 83.75 191 ILE A CA 1
ATOM 1451 C C . ILE A 1 191 ? 4.212 0.433 7.163 1.00 83.75 191 ILE A C 1
ATOM 1453 O O . ILE A 1 191 ? 3.480 0.223 8.138 1.00 83.75 191 ILE A O 1
ATOM 1457 N N . CYS A 1 192 ? 4.714 1.647 6.938 1.00 83.00 192 CYS A N 1
ATOM 1458 C CA . CYS A 1 192 ? 4.577 2.722 7.922 1.00 83.00 192 CYS A CA 1
ATOM 1459 C C . CYS A 1 192 ? 3.129 3.223 8.065 1.00 83.00 192 CYS A C 1
ATOM 1461 O O . CYS A 1 192 ? 2.752 3.657 9.155 1.00 83.00 192 CYS A O 1
ATOM 1463 N N . THR A 1 193 ? 2.303 3.123 7.016 1.00 85.50 193 THR A N 1
ATOM 1464 C CA . THR A 1 193 ? 0.897 3.558 7.051 1.00 85.50 193 THR A CA 1
ATOM 1465 C C . THR A 1 193 ? -0.071 2.376 7.138 1.00 85.50 193 THR A C 1
ATOM 1467 O O . THR A 1 193 ? -0.689 2.185 8.185 1.00 85.50 193 THR A O 1
ATOM 1470 N N . ALA A 1 194 ? -0.210 1.558 6.092 1.00 88.06 194 ALA A N 1
ATOM 1471 C CA . ALA A 1 194 ? -1.263 0.542 6.026 1.00 88.06 194 ALA A CA 1
ATOM 1472 C C . ALA A 1 194 ? -1.123 -0.531 7.118 1.00 88.06 194 ALA A C 1
ATOM 1474 O O . ALA A 1 194 ? -2.071 -0.759 7.869 1.00 88.06 194 ALA A O 1
ATOM 1475 N N . PHE A 1 195 ? 0.054 -1.140 7.282 1.00 86.69 195 PHE A N 1
ATOM 1476 C CA . PHE A 1 195 ? 0.290 -2.136 8.331 1.00 86.69 195 PHE A CA 1
ATOM 1477 C C . PHE A 1 195 ? 0.096 -1.543 9.732 1.00 86.69 195 PHE A C 1
ATOM 1479 O O . PHE A 1 195 ? -0.600 -2.132 10.563 1.00 86.69 195 PHE A O 1
ATOM 1486 N N . THR A 1 196 ? 0.643 -0.351 9.989 1.00 84.44 196 THR A N 1
ATOM 1487 C CA . THR A 1 196 ? 0.509 0.331 11.288 1.00 84.44 196 THR A CA 1
ATOM 1488 C C . THR A 1 196 ? -0.939 0.689 11.632 1.00 84.44 196 THR A C 1
ATOM 1490 O O . THR A 1 196 ? -1.325 0.634 12.802 1.00 84.44 196 THR A O 1
ATOM 1493 N N . LEU A 1 197 ? -1.767 1.021 10.642 1.00 86.44 197 LEU A N 1
ATOM 1494 C CA . LEU A 1 197 ? -3.193 1.275 10.843 1.00 86.44 197 LEU A CA 1
ATOM 1495 C C . LEU A 1 197 ? -3.985 -0.030 11.018 1.00 86.44 197 LEU A C 1
ATOM 1497 O O . LEU A 1 197 ? -4.826 -0.118 11.911 1.00 86.44 197 LEU A O 1
ATOM 1501 N N . LEU A 1 198 ? -3.675 -1.077 10.248 1.00 85.06 198 LEU A N 1
ATOM 1502 C CA . LEU A 1 198 ? -4.334 -2.384 10.349 1.00 85.06 198 LEU A CA 1
ATOM 1503 C C . LEU A 1 198 ? -4.056 -3.079 11.690 1.00 85.06 198 LEU A C 1
ATOM 1505 O O . LEU A 1 198 ? -4.979 -3.593 12.325 1.00 85.06 198 LEU A O 1
ATOM 1509 N N . ARG A 1 199 ? -2.812 -3.036 12.182 1.00 87.25 199 ARG A N 1
ATOM 1510 C CA . ARG A 1 199 ? -2.416 -3.666 13.457 1.00 87.25 199 ARG A CA 1
ATOM 1511 C C . ARG A 1 199 ? -3.053 -3.039 14.703 1.00 87.25 199 ARG A C 1
ATOM 1513 O O . ARG A 1 199 ? -2.945 -3.590 15.794 1.00 87.25 199 ARG A O 1
ATOM 1520 N N . ARG A 1 200 ? -3.703 -1.875 14.576 1.00 84.69 200 ARG A N 1
ATOM 1521 C CA . ARG A 1 200 ? -4.487 -1.271 15.672 1.00 84.69 200 ARG A CA 1
ATOM 1522 C C . ARG A 1 200 ? -5.766 -2.045 15.960 1.00 84.69 200 ARG A C 1
ATOM 1524 O O . ARG A 1 200 ? -6.250 -2.014 17.090 1.00 84.69 200 ARG A O 1
ATOM 1531 N N . HIS A 1 201 ? -6.301 -2.713 14.943 1.00 86.06 201 HIS A N 1
ATOM 1532 C CA . HIS A 1 201 ? -7.588 -3.402 15.005 1.00 86.06 201 HIS A CA 1
ATOM 1533 C C . HIS A 1 201 ? -7.451 -4.916 14.867 1.00 86.06 201 HIS A C 1
ATOM 1535 O O . HIS A 1 201 ? -8.360 -5.634 15.271 1.00 86.06 201 HIS A O 1
ATOM 1541 N N . LEU A 1 202 ? -6.325 -5.395 14.328 1.00 83.56 202 LEU A N 1
ATOM 1542 C CA . LEU A 1 202 ? -6.080 -6.794 13.985 1.00 83.56 202 LEU A CA 1
ATOM 1543 C C . LEU A 1 202 ? -4.804 -7.339 14.644 1.00 83.56 202 LEU A C 1
ATOM 1545 O O . LEU A 1 202 ? -3.867 -6.578 14.882 1.00 83.56 202 LEU A O 1
ATOM 1549 N N . PRO A 1 203 ? -4.715 -8.660 14.894 1.00 84.00 203 PRO A N 1
ATOM 1550 C CA . PRO A 1 203 ? -3.457 -9.309 15.242 1.00 84.00 203 PRO A CA 1
ATOM 1551 C C . PRO A 1 203 ? -2.423 -9.139 14.120 1.00 84.00 203 PRO A C 1
ATOM 1553 O O . PRO A 1 203 ? -2.769 -9.140 12.935 1.00 84.00 203 PRO A O 1
ATOM 1556 N N . ASP A 1 204 ? -1.143 -9.064 14.498 1.00 79.56 204 ASP A N 1
ATOM 1557 C CA . ASP A 1 204 ? -0.040 -8.723 13.587 1.00 79.56 204 ASP A CA 1
ATOM 1558 C C . ASP A 1 204 ? -0.002 -9.612 12.325 1.00 79.56 204 ASP A C 1
ATOM 1560 O O . ASP A 1 204 ? 0.251 -9.113 11.233 1.00 79.56 204 ASP A O 1
ATOM 1564 N N . TRP A 1 205 ? -0.320 -10.910 12.428 1.00 82.12 205 TRP A N 1
ATOM 1565 C CA . TRP A 1 205 ? -0.308 -11.810 11.265 1.00 82.12 205 TRP A CA 1
ATOM 1566 C C . TRP A 1 205 ? -1.402 -11.488 10.235 1.00 82.12 205 TRP A C 1
ATOM 1568 O O . TRP A 1 205 ? -1.157 -11.610 9.036 1.00 82.12 205 TRP A O 1
ATOM 1578 N N . GLN A 1 206 ? -2.591 -11.058 10.681 1.00 85.50 206 GLN A N 1
ATOM 1579 C CA . GLN A 1 206 ? -3.684 -10.660 9.785 1.00 85.50 206 GLN A CA 1
ATOM 1580 C C . GLN A 1 206 ? -3.364 -9.324 9.130 1.00 85.50 206 GLN A C 1
ATOM 1582 O O . GLN A 1 206 ? -3.509 -9.194 7.920 1.00 85.50 206 GLN A O 1
ATOM 1587 N N . ALA A 1 207 ? -2.878 -8.356 9.912 1.00 85.88 207 ALA A N 1
ATOM 1588 C CA . ALA A 1 207 ? -2.443 -7.067 9.385 1.00 85.88 207 ALA A CA 1
ATOM 1589 C C . ALA A 1 207 ? -1.339 -7.237 8.330 1.00 85.88 207 ALA A C 1
ATOM 1591 O O . ALA A 1 207 ? -1.420 -6.635 7.262 1.00 85.88 207 ALA A O 1
ATOM 1592 N N . ASN A 1 208 ? -0.361 -8.110 8.595 1.00 87.00 208 ASN A N 1
ATOM 1593 C CA . ASN A 1 208 ? 0.713 -8.430 7.658 1.00 87.00 208 ASN A CA 1
ATOM 1594 C C . ASN A 1 208 ? 0.181 -9.081 6.377 1.00 87.00 208 ASN A C 1
ATOM 1596 O O . ASN A 1 208 ? 0.550 -8.679 5.282 1.00 87.00 208 ASN A O 1
ATOM 1600 N N . LEU A 1 209 ? -0.724 -10.058 6.494 1.00 87.62 209 LEU A N 1
ATOM 1601 C CA . LEU A 1 209 ? -1.307 -10.718 5.326 1.00 87.62 209 LEU A CA 1
ATOM 1602 C C . LEU A 1 209 ? -2.110 -9.738 4.456 1.00 87.62 209 LEU A C 1
ATOM 1604 O O . LEU A 1 209 ? -1.959 -9.725 3.238 1.00 87.62 209 LEU A O 1
ATOM 1608 N N . LEU A 1 210 ? -2.947 -8.905 5.075 1.00 89.12 210 LEU A N 1
ATOM 1609 C CA . LEU A 1 210 ? -3.780 -7.927 4.374 1.00 89.12 210 LEU A CA 1
ATOM 1610 C C . LEU A 1 210 ? -2.952 -6.824 3.703 1.00 89.12 210 LEU A C 1
ATOM 1612 O O . LEU A 1 210 ? -3.268 -6.421 2.581 1.00 89.12 210 LEU A O 1
ATOM 1616 N N . GLN A 1 211 ? -1.879 -6.367 4.353 1.00 91.69 211 GLN A N 1
ATOM 1617 C CA . GLN A 1 211 ? -0.917 -5.447 3.750 1.00 91.69 211 GLN A CA 1
ATOM 1618 C C . GLN A 1 211 ? -0.146 -6.113 2.604 1.00 91.69 211 GLN A C 1
ATOM 1620 O O . GLN A 1 211 ? 0.008 -5.494 1.554 1.00 91.69 211 GLN A O 1
ATOM 1625 N N . ALA A 1 212 ? 0.283 -7.367 2.760 1.00 86.75 212 ALA A N 1
ATOM 1626 C CA . ALA A 1 212 ? 0.960 -8.114 1.703 1.00 86.75 212 ALA A CA 1
ATOM 1627 C C . ALA A 1 212 ? 0.080 -8.257 0.454 1.00 86.75 212 ALA A C 1
ATOM 1629 O O . ALA A 1 212 ? 0.579 -8.102 -0.657 1.00 86.75 212 ALA A O 1
ATOM 1630 N N . VAL A 1 213 ? -1.229 -8.486 0.618 1.00 89.88 213 VAL A N 1
ATOM 1631 C CA . VAL A 1 213 ? -2.189 -8.489 -0.500 1.00 89.88 213 VAL A CA 1
ATOM 1632 C C . VAL A 1 213 ? -2.224 -7.129 -1.198 1.00 89.88 213 VAL A C 1
ATOM 1634 O O . VAL A 1 213 ? -2.128 -7.086 -2.422 1.00 89.88 213 VAL A O 1
ATOM 1637 N N . LEU A 1 214 ? -2.312 -6.025 -0.448 1.00 89.75 214 LEU A N 1
ATOM 1638 C CA . LEU A 1 214 ? -2.313 -4.672 -1.019 1.00 89.75 214 LEU A CA 1
ATOM 1639 C C . LEU A 1 214 ? -1.021 -4.376 -1.795 1.00 89.75 214 LEU A C 1
ATOM 1641 O O . LEU A 1 214 ? -1.085 -3.952 -2.945 1.00 89.75 214 LEU A O 1
ATOM 1645 N N . PHE A 1 215 ? 0.135 -4.657 -1.193 1.00 89.56 215 PHE A N 1
ATOM 1646 C CA . PHE A 1 215 ? 1.445 -4.448 -1.812 1.00 89.56 215 PHE A CA 1
ATOM 1647 C C . PHE A 1 215 ? 1.628 -5.304 -3.067 1.00 89.56 215 PHE A C 1
ATOM 1649 O O . PHE A 1 215 ? 2.031 -4.812 -4.114 1.00 89.56 215 PHE A O 1
ATOM 1656 N N . THR A 1 216 ? 1.252 -6.580 -2.999 1.00 86.44 216 THR A N 1
ATOM 1657 C CA . THR A 1 216 ? 1.350 -7.490 -4.146 1.00 86.44 216 THR A CA 1
ATOM 1658 C C . THR A 1 216 ? 0.418 -7.077 -5.285 1.00 86.44 216 THR A C 1
ATOM 1660 O O . THR A 1 216 ? 0.784 -7.202 -6.449 1.00 86.44 216 THR A O 1
ATOM 1663 N N . SER A 1 217 ? -0.774 -6.567 -4.962 1.00 86.75 217 SER A N 1
ATOM 1664 C CA . SER A 1 217 ? -1.707 -6.043 -5.968 1.00 86.75 217 SER A CA 1
ATOM 1665 C C . SER A 1 217 ? -1.123 -4.822 -6.675 1.00 86.75 217 SER A C 1
ATOM 1667 O O . SER A 1 217 ? -1.247 -4.700 -7.884 1.00 86.75 217 SER A O 1
ATOM 1669 N N . PHE A 1 218 ? -0.426 -3.955 -5.941 1.00 86.19 218 PHE A N 1
ATOM 1670 C CA . PHE A 1 218 ? 0.269 -2.808 -6.518 1.00 86.19 218 PHE A CA 1
ATOM 1671 C C . PHE A 1 218 ? 1.473 -3.212 -7.388 1.00 86.19 218 PHE A C 1
ATOM 1673 O O . PHE A 1 218 ? 1.661 -2.667 -8.470 1.00 86.19 218 PHE A O 1
ATOM 1680 N N . LEU 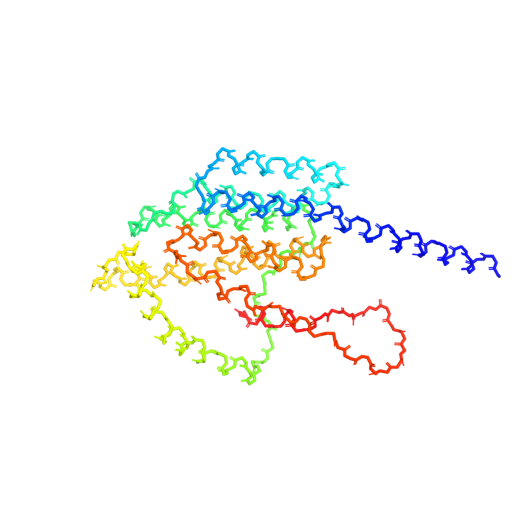A 1 219 ? 2.256 -4.218 -6.979 1.00 84.06 219 LEU A N 1
ATOM 1681 C CA . LEU A 1 219 ? 3.335 -4.758 -7.821 1.00 84.06 219 LEU A CA 1
ATOM 1682 C C . LEU A 1 219 ? 2.819 -5.364 -9.128 1.00 84.06 219 LEU A C 1
ATOM 1684 O O . LEU A 1 219 ? 3.511 -5.313 -10.147 1.00 84.06 219 LEU A O 1
ATOM 1688 N N . TRP A 1 220 ? 1.620 -5.946 -9.097 1.00 83.38 220 TRP A N 1
ATOM 1689 C CA . TRP A 1 220 ? 0.976 -6.464 -10.296 1.00 83.38 220 TRP A CA 1
ATOM 1690 C C . TRP A 1 220 ? 0.708 -5.349 -11.312 1.00 83.38 220 TRP A C 1
ATOM 1692 O O . TRP A 1 220 ? 1.061 -5.515 -12.476 1.00 83.38 220 TRP A O 1
ATOM 1702 N N . GLU A 1 221 ? 0.169 -4.212 -10.863 1.00 81.75 221 GLU A N 1
ATOM 1703 C CA . GLU A 1 221 ? -0.060 -3.009 -11.684 1.00 81.75 221 GLU A CA 1
ATOM 1704 C C . GLU A 1 221 ? 1.252 -2.453 -12.266 1.00 81.75 221 GLU A C 1
ATOM 1706 O O . GLU A 1 221 ? 1.308 -2.058 -13.425 1.00 81.75 221 GLU A O 1
ATOM 1711 N N . LEU A 1 222 ? 2.354 -2.500 -11.505 1.00 76.38 222 LEU A N 1
ATOM 1712 C CA . LEU A 1 222 ? 3.689 -2.099 -11.981 1.00 76.38 222 LEU A CA 1
ATOM 1713 C C . LEU A 1 222 ? 4.286 -3.041 -13.045 1.00 76.38 222 LEU A C 1
ATOM 1715 O O . LEU A 1 222 ? 5.403 -2.825 -13.512 1.00 76.38 222 LEU A O 1
ATOM 1719 N N . GLY A 1 223 ? 3.575 -4.104 -13.423 1.00 73.44 223 GLY A N 1
ATOM 1720 C CA . GLY A 1 223 ? 3.980 -5.026 -14.477 1.00 73.44 223 GLY A CA 1
ATOM 1721 C C . GLY A 1 223 ? 4.743 -6.254 -13.984 1.00 73.44 223 GLY A C 1
ATOM 1722 O O . GLY A 1 223 ? 5.232 -7.024 -14.815 1.00 73.44 223 GLY A O 1
ATOM 1723 N N . PHE A 1 224 ? 4.840 -6.498 -12.670 1.00 67.94 224 PHE A N 1
ATOM 1724 C CA . PHE A 1 224 ? 5.385 -7.749 -12.124 1.00 67.94 224 PHE A CA 1
ATOM 1725 C C . PHE A 1 224 ? 4.328 -8.865 -12.125 1.00 67.94 224 PHE A C 1
ATOM 1727 O O . PHE A 1 224 ? 3.812 -9.276 -11.085 1.00 67.94 224 PHE A O 1
ATOM 1734 N N . HIS A 1 225 ? 4.012 -9.378 -13.313 1.00 71.50 225 HIS A N 1
ATOM 1735 C CA . HIS A 1 225 ? 3.048 -10.468 -13.479 1.00 71.50 225 HIS A CA 1
ATOM 1736 C C . HIS A 1 225 ? 3.636 -11.863 -13.184 1.00 71.50 225 HIS A C 1
ATOM 1738 O O . HIS A 1 225 ? 4.835 -12.058 -13.017 1.00 71.50 225 HIS A O 1
ATOM 1744 N N . ALA A 1 226 ? 2.778 -12.884 -13.180 1.00 72.31 226 ALA A N 1
ATOM 1745 C CA . ALA A 1 226 ? 3.116 -14.287 -12.913 1.00 72.31 226 ALA A CA 1
ATOM 1746 C C . ALA A 1 226 ? 3.405 -14.592 -11.429 1.00 72.31 226 ALA A C 1
ATOM 1748 O O . ALA A 1 226 ? 2.547 -14.366 -10.581 1.00 72.31 226 ALA A O 1
ATOM 1749 N N . TRP A 1 227 ? 4.548 -15.203 -11.105 1.00 64.38 227 TRP A N 1
ATOM 1750 C CA . TRP A 1 227 ? 4.797 -15.823 -9.794 1.00 64.38 227 TRP A CA 1
ATOM 1751 C C . TRP A 1 227 ? 5.540 -14.923 -8.792 1.00 64.38 227 TRP A C 1
ATOM 1753 O O . TRP A 1 227 ? 5.876 -15.381 -7.700 1.00 64.38 227 TRP A O 1
ATOM 1763 N N . ALA A 1 228 ? 5.726 -13.636 -9.107 1.00 59.94 228 ALA A N 1
ATOM 1764 C CA . ALA A 1 228 ? 6.258 -12.636 -8.175 1.00 59.94 228 ALA A CA 1
ATOM 1765 C C . ALA A 1 228 ? 5.531 -12.578 -6.805 1.00 59.94 228 ALA A C 1
ATOM 1767 O O . ALA A 1 228 ? 6.218 -12.479 -5.784 1.00 59.94 228 ALA A O 1
ATOM 1768 N N . PRO A 1 229 ? 4.192 -12.747 -6.719 1.00 60.62 229 PRO A N 1
ATOM 1769 C CA . PRO A 1 229 ? 3.465 -12.824 -5.446 1.00 60.62 229 PRO A CA 1
ATOM 1770 C C . PRO A 1 229 ? 4.004 -13.859 -4.446 1.00 60.62 229 PRO A C 1
ATOM 1772 O O . PRO A 1 229 ? 3.936 -13.656 -3.232 1.00 60.62 229 PRO A O 1
ATOM 1775 N N . PHE A 1 230 ? 4.569 -14.974 -4.920 1.00 61.53 230 PHE A N 1
ATOM 1776 C CA . PHE A 1 230 ? 5.021 -16.057 -4.041 1.00 61.53 230 PHE A CA 1
ATOM 1777 C C . PHE A 1 230 ? 6.238 -15.687 -3.188 1.00 61.53 230 PHE A C 1
ATOM 1779 O O . PHE A 1 230 ? 6.428 -16.285 -2.127 1.00 61.53 230 PHE A O 1
ATOM 1786 N N . PHE A 1 231 ? 7.032 -14.690 -3.593 1.00 58.19 231 PHE A N 1
ATOM 1787 C CA . PHE A 1 231 ? 8.142 -14.195 -2.773 1.00 58.19 231 PHE A CA 1
ATOM 1788 C C . PHE A 1 231 ? 7.655 -13.540 -1.479 1.00 58.19 231 PHE A C 1
ATOM 1790 O O . PHE A 1 231 ? 8.322 -13.628 -0.452 1.00 58.19 231 PHE A O 1
ATOM 1797 N N . ILE A 1 232 ? 6.467 -12.939 -1.517 1.00 58.00 232 ILE A N 1
ATOM 1798 C CA . ILE A 1 232 ? 5.930 -12.109 -0.438 1.00 58.00 232 ILE A CA 1
ATOM 1799 C C . ILE A 1 232 ? 5.174 -12.976 0.575 1.00 58.00 232 ILE A C 1
ATOM 1801 O O . ILE A 1 232 ? 5.359 -12.845 1.784 1.00 58.00 232 ILE A O 1
ATOM 1805 N N . PHE A 1 233 ? 4.378 -13.941 0.104 1.00 53.53 233 PHE A N 1
ATOM 1806 C CA . PHE A 1 233 ? 3.568 -14.797 0.982 1.00 53.53 233 PHE A CA 1
ATOM 1807 C C . PHE A 1 233 ? 4.360 -15.892 1.722 1.00 53.53 233 PHE A C 1
ATOM 1809 O O . PHE A 1 233 ? 3.807 -16.567 2.592 1.00 53.53 233 PHE A O 1
ATOM 1816 N N . ARG A 1 234 ? 5.655 -16.085 1.427 1.00 44.72 234 ARG A N 1
ATOM 1817 C CA . ARG A 1 234 ? 6.475 -17.164 2.014 1.00 44.72 234 ARG A CA 1
ATOM 1818 C C . ARG A 1 234 ? 6.897 -16.929 3.475 1.00 44.72 234 ARG A C 1
ATOM 1820 O O . ARG A 1 234 ? 7.516 -17.816 4.061 1.00 44.72 234 ARG A O 1
ATOM 1827 N N . LEU A 1 235 ? 6.504 -15.822 4.110 1.00 38.16 235 LEU A N 1
ATOM 1828 C CA . LEU A 1 235 ? 6.795 -15.557 5.526 1.00 38.16 235 LEU A CA 1
ATOM 1829 C C . LEU A 1 235 ? 5.575 -15.676 6.463 1.00 38.16 235 LEU A C 1
ATOM 1831 O O . LEU A 1 235 ? 5.142 -14.686 7.049 1.00 38.16 235 LEU A O 1
ATOM 1835 N N . PRO A 1 236 ? 5.071 -16.893 6.733 1.00 38.59 236 PRO A N 1
ATOM 1836 C CA . PRO A 1 236 ? 4.373 -17.182 7.970 1.00 38.59 236 PRO A CA 1
ATOM 1837 C C . PRO A 1 236 ? 5.301 -17.996 8.875 1.00 38.59 236 PRO A C 1
ATOM 1839 O O . PRO A 1 236 ? 5.403 -19.214 8.753 1.00 38.59 236 PRO A O 1
ATOM 1842 N N . CYS A 1 237 ? 5.987 -17.339 9.810 1.00 32.31 237 CYS A N 1
ATOM 1843 C CA . CYS A 1 237 ? 6.446 -18.039 11.008 1.00 32.31 237 CYS A CA 1
ATOM 1844 C C . CYS A 1 237 ? 6.580 -17.076 12.188 1.00 32.31 237 CYS A C 1
ATOM 1846 O O . CYS A 1 237 ? 7.672 -16.712 12.619 1.00 32.31 237 CYS A O 1
ATOM 1848 N N . CYS A 1 238 ? 5.434 -16.712 12.761 1.00 32.16 238 CYS A N 1
ATOM 1849 C CA . CYS A 1 238 ? 5.394 -16.513 14.202 1.00 32.16 238 CYS A CA 1
ATOM 1850 C C . CYS A 1 238 ? 5.698 -17.877 14.836 1.00 32.16 238 CYS A C 1
ATOM 1852 O O . CYS A 1 238 ? 4.815 -18.728 14.934 1.00 32.16 238 CYS A O 1
ATOM 1854 N N . ARG A 1 239 ? 6.950 -18.113 15.243 1.00 26.16 239 ARG A N 1
ATOM 1855 C CA . ARG A 1 239 ? 7.223 -19.148 16.244 1.00 26.16 239 ARG A CA 1
ATOM 1856 C C . ARG A 1 239 ? 6.535 -18.703 17.538 1.00 26.16 239 ARG A C 1
ATOM 1858 O O . ARG A 1 239 ? 6.856 -17.615 18.019 1.00 26.16 239 ARG A O 1
ATOM 1865 N N . PRO A 1 240 ? 5.648 -19.511 18.139 1.00 33.12 240 PRO A N 1
ATOM 1866 C CA . PRO A 1 240 ? 5.281 -19.309 19.529 1.00 33.12 240 PRO A CA 1
ATOM 1867 C C . PRO A 1 240 ? 6.569 -19.470 20.340 1.00 33.12 240 PRO A C 1
ATOM 1869 O O . PRO A 1 240 ? 7.178 -20.542 20.336 1.00 33.12 240 PRO A O 1
ATOM 1872 N N . GLY A 1 241 ? 7.037 -18.394 20.971 1.00 29.45 241 GLY A N 1
ATOM 1873 C CA . GLY A 1 241 ? 8.127 -18.484 21.933 1.00 29.45 241 GLY A CA 1
ATOM 1874 C C . GLY A 1 241 ? 7.717 -19.464 23.027 1.00 29.45 241 GLY A C 1
ATOM 1875 O O . GLY A 1 241 ? 6.726 -19.240 23.719 1.00 29.45 241 GLY A O 1
ATOM 1876 N N . SER A 1 242 ? 8.442 -20.574 23.150 1.00 29.14 242 SER A N 1
ATOM 1877 C CA . SER A 1 242 ? 8.242 -21.546 24.217 1.00 29.14 242 SER A CA 1
ATOM 1878 C C . SER A 1 242 ? 8.457 -20.860 25.565 1.00 29.14 242 SER A C 1
ATOM 1880 O O . SER A 1 242 ? 9.569 -20.445 25.892 1.00 29.14 242 SER A O 1
ATOM 1882 N N . SER A 1 243 ? 7.391 -20.748 26.347 1.00 35.12 243 SER A N 1
ATOM 1883 C CA . SER A 1 243 ? 7.405 -20.239 27.711 1.00 35.12 243 SER A CA 1
ATOM 1884 C C . SER A 1 243 ? 8.196 -21.161 28.652 1.00 35.12 243 SER A C 1
ATOM 1886 O O . SER A 1 243 ? 7.763 -22.272 28.954 1.00 35.12 243 SER A O 1
ATOM 1888 N N . ARG A 1 244 ? 9.320 -20.669 29.174 1.00 30.95 244 ARG A N 1
ATOM 1889 C CA . ARG A 1 244 ? 9.837 -20.916 30.537 1.00 30.95 244 ARG A CA 1
ATOM 1890 C C . ARG A 1 244 ? 10.365 -19.544 30.967 1.00 30.95 244 ARG A C 1
ATOM 1892 O O . ARG A 1 244 ? 11.202 -19.012 30.257 1.00 30.95 244 ARG A O 1
ATOM 1899 N N . SER A 1 245 ? 9.85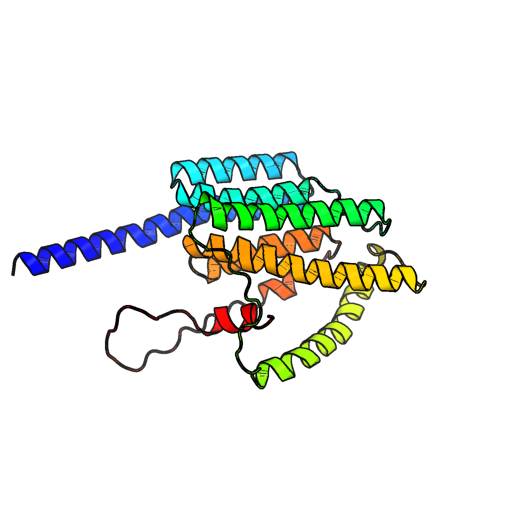8 -18.830 31.967 1.00 29.55 245 SER A N 1
ATOM 1900 C CA . SER A 1 245 ? 9.509 -19.169 33.357 1.00 29.55 245 SER A CA 1
ATOM 1901 C C . SER A 1 245 ? 8.760 -17.955 33.995 1.00 29.55 245 SER A C 1
ATOM 1903 O O . SER A 1 245 ? 8.566 -16.955 33.302 1.00 29.55 245 SER A O 1
ATOM 1905 N N . PRO A 1 246 ? 8.283 -18.010 35.260 1.00 41.38 246 PRO A N 1
ATOM 1906 C CA . PRO A 1 246 ? 7.111 -17.260 35.722 1.00 41.38 246 PRO A CA 1
ATOM 1907 C C . PRO A 1 246 ? 7.428 -15.901 36.376 1.00 41.38 246 PRO A C 1
ATOM 1909 O O . PRO A 1 246 ? 8.304 -15.807 37.230 1.00 41.38 246 PRO A O 1
ATOM 1912 N N . SER A 1 247 ? 6.665 -14.862 36.024 1.00 28.91 247 SER A N 1
ATOM 1913 C CA . SER A 1 247 ? 6.077 -13.843 36.926 1.00 28.91 247 SER A CA 1
ATOM 1914 C C . SER A 1 247 ? 5.474 -12.685 36.104 1.00 28.91 247 SER A C 1
ATOM 1916 O O . SER A 1 247 ? 5.959 -12.406 35.006 1.00 28.91 247 SER A O 1
ATOM 1918 N N . PRO A 1 248 ? 4.383 -12.038 36.564 1.00 35.94 248 PRO A N 1
ATOM 1919 C CA . PRO A 1 248 ? 3.617 -11.110 35.744 1.00 35.94 248 PRO A CA 1
ATOM 1920 C C . PRO A 1 248 ? 4.074 -9.660 35.957 1.00 35.94 248 PRO A C 1
ATOM 1922 O O . PRO A 1 248 ? 3.997 -9.128 37.062 1.00 35.94 248 PRO A O 1
ATOM 1925 N N . SER A 1 249 ? 4.465 -8.985 34.879 1.00 25.23 249 SER A N 1
ATOM 1926 C CA . SER A 1 249 ? 4.392 -7.526 34.771 1.00 25.23 249 SER A CA 1
ATOM 1927 C C . SER A 1 249 ? 3.600 -7.181 33.498 1.00 25.23 249 SER A C 1
ATOM 1929 O O . SER A 1 249 ? 3.897 -7.708 32.423 1.00 25.23 249 SER A O 1
ATOM 1931 N N . PRO A 1 250 ? 2.527 -6.372 33.580 1.00 35.59 250 PRO A N 1
ATOM 1932 C CA . PRO A 1 250 ? 1.526 -6.299 32.523 1.00 35.59 250 PRO A CA 1
ATOM 1933 C C . PRO A 1 250 ? 1.837 -5.195 31.509 1.00 35.59 250 PRO A C 1
ATOM 1935 O O . PRO A 1 250 ? 0.953 -4.430 31.171 1.00 35.59 250 PRO A O 1
ATOM 1938 N N . THR A 1 251 ? 3.064 -5.065 31.011 1.00 35.22 251 THR A N 1
ATOM 1939 C CA . THR A 1 251 ? 3.375 -4.077 29.958 1.00 35.22 251 THR A CA 1
ATOM 1940 C C . THR A 1 251 ? 4.712 -4.410 29.304 1.00 35.22 251 THR A C 1
ATOM 1942 O O . THR A 1 251 ? 5.725 -3.858 29.714 1.00 35.22 251 THR A O 1
ATOM 1945 N N . SER A 1 252 ? 4.733 -5.330 28.333 1.00 32.31 252 SER A N 1
ATOM 1946 C CA . SER A 1 252 ? 5.787 -5.480 27.301 1.00 32.31 252 SER A CA 1
ATOM 1947 C C . SER A 1 252 ? 5.827 -6.925 26.789 1.00 32.31 252 SER A C 1
ATOM 1949 O O . SER A 1 252 ? 6.768 -7.678 27.031 1.00 32.31 252 SER A O 1
ATOM 1951 N N . SER A 1 253 ? 4.814 -7.327 26.037 1.00 28.56 253 SER A N 1
ATOM 1952 C CA . SER A 1 253 ? 4.896 -8.497 25.157 1.00 28.56 253 SER A CA 1
ATOM 1953 C C . SER A 1 253 ? 4.672 -8.043 23.716 1.00 28.56 253 SER A C 1
ATOM 1955 O O . SER A 1 253 ? 3.777 -8.500 23.015 1.00 28.56 253 SER A O 1
ATOM 1957 N N . ALA A 1 254 ? 5.490 -7.081 23.281 1.00 32.22 254 ALA A N 1
ATOM 1958 C CA . ALA A 1 254 ? 5.633 -6.760 21.871 1.00 32.22 254 ALA A CA 1
ATOM 1959 C C . ALA A 1 254 ? 6.616 -7.762 21.257 1.00 32.22 254 ALA A C 1
ATOM 1961 O O . ALA A 1 254 ? 7.765 -7.857 21.685 1.00 32.22 254 ALA A O 1
ATOM 1962 N N . CYS A 1 255 ? 6.151 -8.511 20.258 1.00 29.62 255 CYS A N 1
ATOM 1963 C CA . CYS A 1 255 ? 6.975 -9.360 19.409 1.00 29.62 255 CYS A CA 1
ATOM 1964 C C . CYS A 1 255 ? 8.147 -8.552 18.825 1.00 29.62 255 CYS A C 1
ATOM 1966 O O . CYS A 1 255 ? 7.998 -7.837 17.836 1.00 29.62 255 CYS A O 1
ATOM 1968 N N . THR A 1 256 ? 9.330 -8.683 19.425 1.00 30.73 256 THR A N 1
ATOM 1969 C CA . THR A 1 256 ? 10.548 -7.959 19.031 1.00 30.73 256 THR A CA 1
ATOM 1970 C C . THR A 1 256 ? 11.003 -8.326 17.611 1.00 30.73 256 THR A C 1
ATOM 1972 O O . THR A 1 256 ? 11.626 -7.521 16.933 1.00 30.73 256 THR A O 1
ATOM 1975 N N . CYS A 1 257 ? 10.640 -9.502 17.091 1.00 25.42 257 CYS A N 1
ATOM 1976 C CA . CYS A 1 257 ? 11.107 -9.957 15.776 1.00 25.42 257 CYS A CA 1
ATOM 1977 C C . CYS A 1 257 ? 10.432 -9.243 14.587 1.00 25.42 257 CYS A C 1
ATOM 1979 O O . CYS A 1 257 ? 11.101 -8.925 13.611 1.00 25.42 257 CYS A O 1
ATOM 1981 N N . CYS A 1 258 ? 9.134 -8.927 14.671 1.00 30.23 258 CYS A N 1
ATOM 1982 C CA . CYS A 1 258 ? 8.401 -8.330 13.544 1.00 30.23 258 CYS A CA 1
ATOM 1983 C C . CYS A 1 258 ? 8.683 -6.822 13.405 1.00 30.23 258 CYS A C 1
ATOM 1985 O O . CYS A 1 258 ? 8.741 -6.291 12.302 1.00 30.23 258 CYS A O 1
ATOM 1987 N N . SER A 1 259 ? 8.963 -6.146 14.526 1.00 30.16 259 SER A N 1
ATOM 1988 C CA . SER A 1 259 ? 9.339 -4.729 14.523 1.00 30.16 259 SER A CA 1
ATOM 1989 C C . SER A 1 259 ? 10.784 -4.477 14.089 1.00 30.16 259 SER A C 1
ATOM 1991 O O . SER A 1 259 ? 11.062 -3.378 13.631 1.00 30.16 259 SER A O 1
ATOM 1993 N N . THR A 1 260 ? 11.709 -5.429 14.260 1.00 30.33 260 THR A N 1
ATOM 1994 C CA . THR A 1 260 ? 13.140 -5.144 14.031 1.00 30.33 260 THR A CA 1
ATOM 1995 C C . THR A 1 260 ? 13.561 -5.431 12.591 1.00 30.33 260 THR A C 1
ATOM 1997 O O . THR A 1 260 ? 14.340 -4.667 12.045 1.00 30.33 260 THR A O 1
ATOM 2000 N N . SER A 1 261 ? 13.016 -6.464 11.936 1.00 33.25 261 SER A N 1
ATOM 2001 C CA . SER A 1 261 ? 13.414 -6.795 10.555 1.00 33.25 261 SER A CA 1
ATOM 2002 C C . SER A 1 261 ? 12.737 -5.946 9.472 1.00 33.25 261 SER A C 1
ATOM 2004 O O . SER A 1 261 ? 13.330 -5.775 8.413 1.00 33.25 261 SER A O 1
ATOM 2006 N N . CYS A 1 262 ? 11.540 -5.396 9.720 1.00 30.81 262 CYS A N 1
ATOM 2007 C CA . CYS A 1 262 ? 10.907 -4.435 8.802 1.00 30.81 262 CYS A CA 1
ATOM 2008 C C . CYS A 1 262 ? 11.413 -3.003 9.044 1.00 30.81 262 CYS A C 1
ATOM 2010 O O . CYS A 1 262 ? 11.769 -2.319 8.095 1.00 30.81 262 CYS A O 1
ATOM 2012 N N . CYS A 1 263 ? 11.542 -2.558 10.303 1.00 28.12 263 CYS A N 1
ATOM 2013 C CA . CYS A 1 263 ? 11.923 -1.168 10.599 1.00 28.12 263 CYS A CA 1
ATOM 2014 C C . CYS A 1 263 ? 13.436 -0.872 10.569 1.00 28.12 263 CYS A C 1
ATOM 2016 O O . CYS A 1 263 ? 13.807 0.277 10.794 1.00 28.12 263 CYS A O 1
ATOM 2018 N N . SER A 1 264 ? 14.328 -1.846 10.331 1.00 26.39 264 SER A N 1
ATOM 2019 C CA . SER A 1 264 ? 15.789 -1.607 10.342 1.00 26.39 264 SER A CA 1
ATOM 2020 C C . SER A 1 264 ? 16.316 -0.817 9.137 1.00 26.39 264 SER A C 1
ATOM 2022 O O . SER A 1 264 ? 17.514 -0.564 9.055 1.00 26.39 264 SER A O 1
ATOM 2024 N N . TRP A 1 265 ? 15.457 -0.440 8.189 1.00 31.97 265 TRP A N 1
ATOM 2025 C CA . TRP A 1 265 ? 15.839 0.246 6.951 1.00 31.97 265 TRP A CA 1
ATOM 2026 C C . TRP A 1 265 ? 15.877 1.781 7.056 1.00 31.97 265 TRP A C 1
ATOM 2028 O O . TRP A 1 265 ? 15.805 2.472 6.041 1.00 31.97 265 TRP A O 1
ATOM 2038 N N . CYS A 1 266 ? 16.047 2.324 8.269 1.00 26.97 266 CYS A N 1
ATOM 2039 C CA . CYS A 1 266 ? 16.237 3.759 8.515 1.00 26.97 266 CYS A CA 1
ATOM 2040 C C . CYS A 1 266 ? 17.242 4.114 9.618 1.00 26.97 266 CYS A C 1
ATOM 2042 O O . CYS A 1 266 ? 17.327 3.413 10.655 1.00 26.97 266 CYS A O 1
#

Sequence (266 aa):
MRQQSQAQADLQSAEAGKPARTTLAVVPAALVSASGFLLFAREDRIFGFTLLAAALVLAGIISRRLLIDLALIAVGLTAMSLVPITTDISTGHMAVMGTAMILAVGIPYAVSRFVTKDHAIRFPVRTGQPWTRAEKWYLPAVLLIGYALMPVYMIRTGVYNNWPAVSDADGIARLFLGTNVLGIWDELFFICTAFTLLRRHLPDWQANLLQAVLFTSFLWELGFHAWAPFFIFRLPCCRPGSSRSPSPSPTSSACTCCSTSCCSWC

Secondary structure (DSSP, 8-state):
-HHHHHHHHHHHHHHHHHHHHHHHHHHHHHHHHHHHHHHHTS--HHHHHHHHHHHHHHHHHH-HHHHHHHHHHHHHHHHHHTS-------HHHHHHHHHHHHHHHHHHHHIIIIIS------------PPPPHHHHHHHHHHHHHHHHHHHHHHHHH-GGGGS----SHHHHHHHHHHHHHHHHHHIIIIIIIIIHHHTTTS-HHHHHHHHHHHHHHHHHHTT--TTTHHHHHT---------------SS----HHHHHHHHTT-

Radius of gyration: 21.27 Å; chains: 1; bounding box: 47×39×73 Å

Organism: NCBI:txid683150